Protein AF-A0A660VGI3-F1 (afdb_monomer_lite)

Foldseek 3Di:
DDPPDDDPDPPDPDPDPPPPPPVVVVVVVVVCVVCVVVVVVVVVVVVVVLVVLDPPCLPVLLVVLVVCVVVLVLVVSLVSLLSNCSNPVPPPSSVVSNVVSCVSVVNDDDDPDPPPPPPPDDPDDDDDDDDDPLVPPPPPLNVLLVVLVVCVVVVVLVVSLVSLVVLLVCLVVDPDPCSVVSNVVSVVSNVVSVVVVVVPPD

Secondary structure (DSSP, 8-state):
-------TT--PPPPP-----HHHHHHHHHHHHHHHHHHHHHHHHHHHHHHHH--TTHHHHHHHHHHHHHTT-HHHHHHHHHHHHHH-TT-HHHHHHHHHHHHHHT-------------S-S---------S-GGG---TTHHHHHHHHHHHHTT-HHHHHHHHHHHHHHHHH---TTHHHHHHHHHHHHHHHHHHHHHT--

Radius of gyration: 30.33 Å; chains: 1; bounding box: 66×58×77 Å

Sequence (202 aa):
MVAEKSVPGHRLPPPKEKSSSPILSKYLKKVRESHKGTVGSFEALLSRIEGVRGVRNRETLLRRAEEAMKAKRYADAVGIYLKLLRANPWDKDALKGYQKACRLSRHRLVMPTPKIKPSRTAHSKMARPRTSAQERATSALQPLYEQAEQAYKSGNFKKAELLYMQLLSEAVGSTDPKSSIYYRLAKERIKELSQKAKEKQP

pLDDT: mean 75.12, std 16.68, range [37.22, 93.25]

Structure (mmCIF, N/CA/C/O backbone):
data_AF-A0A660VGI3-F1
#
_entry.id   AF-A0A660VGI3-F1
#
loop_
_atom_site.group_PDB
_atom_site.id
_atom_site.type_symbol
_atom_site.label_atom_id
_atom_site.label_alt_id
_atom_site.label_comp_id
_atom_site.label_asym_id
_atom_site.label_entity_id
_atom_site.label_seq_id
_atom_site.pdbx_PDB_ins_code
_atom_site.Cartn_x
_atom_site.Cartn_y
_atom_site.Cartn_z
_atom_site.occupancy
_atom_site.B_iso_or_equiv
_atom_site.auth_seq_id
_atom_site.auth_comp_id
_atom_site.auth_asym_id
_atom_site.auth_atom_id
_atom_site.pdbx_PDB_model_num
ATOM 1 N N . MET A 1 1 ? 36.359 -4.911 8.227 1.00 44.91 1 MET A N 1
ATOM 2 C CA . MET A 1 1 ? 35.763 -6.243 8.456 1.00 44.91 1 MET A CA 1
ATOM 3 C C . MET A 1 1 ? 35.724 -6.468 9.953 1.00 44.91 1 MET A C 1
ATOM 5 O O . MET A 1 1 ? 36.766 -6.719 10.536 1.00 44.91 1 MET A O 1
ATOM 9 N N . VAL A 1 2 ? 34.566 -6.277 10.583 1.00 37.22 2 VAL A N 1
ATOM 10 C CA . VAL A 1 2 ? 34.394 -6.555 12.013 1.00 37.22 2 VAL A CA 1
ATOM 11 C C . VAL A 1 2 ? 33.482 -7.765 12.098 1.00 37.22 2 VAL A C 1
ATOM 13 O O . VAL A 1 2 ? 32.288 -7.676 11.834 1.00 37.22 2 VAL A O 1
ATOM 16 N N . ALA A 1 3 ? 34.099 -8.917 12.344 1.00 46.62 3 ALA A N 1
ATOM 17 C CA . ALA A 1 3 ? 33.399 -10.144 12.660 1.00 46.62 3 ALA A CA 1
ATOM 18 C C . ALA A 1 3 ? 32.849 -10.002 14.081 1.00 46.62 3 ALA A C 1
ATOM 20 O O . ALA A 1 3 ? 33.610 -10.026 15.052 1.00 46.62 3 ALA A O 1
ATOM 21 N N . GLU A 1 4 ? 31.537 -9.816 14.199 1.00 48.56 4 GLU A N 1
ATOM 22 C CA . GLU A 1 4 ? 30.853 -9.926 15.481 1.00 48.56 4 GLU A CA 1
ATOM 23 C C . GLU A 1 4 ? 30.943 -11.380 15.947 1.00 48.56 4 GLU A C 1
ATOM 25 O O . GLU A 1 4 ? 30.288 -12.292 15.439 1.00 48.56 4 GLU A O 1
ATOM 30 N N . LYS A 1 5 ? 31.848 -11.590 16.902 1.00 48.66 5 LYS A N 1
ATOM 31 C CA . LYS A 1 5 ? 32.014 -12.825 17.655 1.00 48.66 5 LYS A CA 1
ATOM 32 C C . LYS A 1 5 ? 30.711 -13.080 18.416 1.00 48.66 5 LYS A C 1
ATOM 34 O O . LYS A 1 5 ? 30.401 -12.375 19.371 1.00 48.66 5 LYS A O 1
ATOM 39 N N . SER A 1 6 ? 29.941 -14.073 17.970 1.00 49.59 6 SER A N 1
ATOM 40 C CA . SER A 1 6 ? 28.770 -14.571 18.698 1.00 49.59 6 SER A CA 1
ATOM 41 C C . SER A 1 6 ? 29.189 -15.050 20.086 1.00 49.59 6 SER A C 1
ATOM 43 O O . SER A 1 6 ? 30.015 -15.952 20.209 1.00 49.59 6 SER A O 1
ATOM 45 N N . VAL A 1 7 ? 28.595 -14.447 21.116 1.00 53.84 7 VAL A N 1
ATOM 46 C CA . VAL A 1 7 ? 28.720 -14.863 22.515 1.00 53.84 7 VAL A CA 1
ATOM 47 C C . VAL A 1 7 ? 28.123 -16.273 22.662 1.00 53.84 7 VAL A C 1
ATOM 49 O O . VAL A 1 7 ? 26.928 -16.456 22.395 1.00 53.84 7 VAL A O 1
ATOM 52 N N . PRO A 1 8 ? 28.915 -17.290 23.049 1.00 53.84 8 PRO A N 1
ATOM 53 C CA . PRO A 1 8 ? 28.424 -18.650 23.237 1.00 53.84 8 PRO A CA 1
ATOM 54 C C . PRO A 1 8 ? 27.600 -18.715 24.528 1.00 53.84 8 PRO A C 1
ATOM 56 O O . PRO A 1 8 ? 28.151 -18.568 25.613 1.00 53.84 8 PRO A O 1
ATOM 59 N N . GLY A 1 9 ? 26.283 -18.918 24.429 1.00 56.66 9 GLY A N 1
ATOM 60 C CA . GLY A 1 9 ? 25.469 -19.232 25.614 1.00 56.66 9 GLY A CA 1
ATOM 61 C C . GLY A 1 9 ? 23.999 -18.811 25.602 1.00 56.66 9 GLY A C 1
ATOM 62 O O . GLY A 1 9 ? 23.252 -19.260 26.465 1.00 56.66 9 GLY A O 1
ATOM 63 N N . HIS A 1 10 ? 23.539 -17.991 24.649 1.00 56.28 10 HIS A N 1
ATOM 64 C CA . HIS A 1 10 ? 22.157 -17.464 24.673 1.00 56.28 10 HIS A CA 1
ATOM 65 C C . HIS A 1 10 ? 21.307 -17.739 23.426 1.00 56.28 10 HIS A C 1
ATOM 67 O O . HIS A 1 10 ? 20.206 -17.204 23.296 1.00 56.28 10 HIS A O 1
ATOM 73 N N . ARG A 1 11 ? 21.733 -18.637 22.529 1.00 58.78 11 ARG A N 1
ATOM 74 C CA . ARG A 1 11 ? 20.790 -19.218 21.564 1.00 58.78 11 ARG A CA 1
ATOM 75 C C . ARG A 1 11 ? 19.982 -20.300 22.269 1.00 58.78 11 ARG A C 1
ATOM 77 O O . ARG A 1 11 ? 20.446 -21.428 22.405 1.00 58.78 11 ARG A O 1
ATOM 84 N N . LEU A 1 12 ? 18.768 -19.944 22.693 1.00 63.59 12 LEU A N 1
ATOM 85 C CA . LEU A 1 12 ? 17.721 -20.931 22.942 1.00 63.59 12 LEU A CA 1
ATOM 86 C C . LEU A 1 12 ? 17.687 -21.882 21.732 1.00 63.59 12 LEU A C 1
ATOM 88 O O . LEU A 1 12 ? 17.671 -21.392 20.595 1.00 63.59 12 LEU A O 1
ATOM 92 N N . PRO A 1 13 ? 17.724 -23.212 21.934 1.00 64.06 13 PRO A N 1
ATOM 93 C CA . PRO A 1 13 ? 17.538 -24.133 20.826 1.00 64.06 13 PRO A CA 1
ATOM 94 C C . PRO A 1 13 ? 16.200 -23.795 20.155 1.00 64.06 13 PRO A C 1
ATOM 96 O O . PRO A 1 13 ? 15.244 -23.457 20.865 1.00 64.06 13 PRO A O 1
ATOM 99 N N . PRO A 1 14 ? 16.116 -23.841 18.812 1.00 63.41 14 PRO A N 1
ATOM 100 C CA . PRO A 1 14 ? 14.848 -23.622 18.135 1.00 63.41 14 PRO A CA 1
ATOM 101 C C . PRO A 1 14 ? 13.808 -24.550 18.775 1.00 63.41 14 PRO A C 1
ATOM 103 O O . PRO A 1 14 ? 14.138 -25.711 19.055 1.00 63.41 14 PRO A O 1
ATOM 106 N N . PRO A 1 15 ? 12.595 -24.054 19.082 1.00 58.22 15 PRO A N 1
ATOM 107 C CA . PRO A 1 15 ? 11.567 -24.886 19.681 1.00 58.22 15 PRO A CA 1
ATOM 108 C C . PRO A 1 15 ? 11.414 -26.115 18.792 1.00 58.22 15 PRO A C 1
ATOM 110 O O . PRO A 1 15 ? 11.133 -25.970 17.603 1.00 58.22 15 PRO A O 1
ATOM 113 N N . LYS A 1 16 ? 11.678 -27.305 19.354 1.00 56.69 16 LYS A N 1
ATOM 114 C CA . LYS A 1 16 ? 11.526 -28.574 18.638 1.00 56.69 16 LYS A CA 1
ATOM 115 C C . LYS A 1 16 ? 10.157 -28.531 17.979 1.00 56.69 16 LYS A C 1
ATOM 117 O O . LYS A 1 16 ? 9.160 -28.359 18.685 1.00 56.69 16 LYS A O 1
ATOM 122 N N . GLU A 1 17 ? 10.139 -28.593 16.650 1.00 57.38 17 GLU A N 1
ATOM 123 C CA . GLU A 1 17 ? 8.912 -28.593 15.870 1.00 57.38 17 GLU A CA 1
ATOM 124 C C . GLU A 1 17 ? 8.014 -29.666 16.470 1.00 57.38 17 GLU A C 1
ATOM 126 O O . GLU A 1 17 ? 8.319 -30.858 16.416 1.00 57.38 17 GLU A O 1
ATOM 131 N N . LYS A 1 18 ? 6.948 -29.235 17.149 1.00 59.69 18 LYS A N 1
ATOM 132 C CA . LYS A 1 18 ? 5.919 -30.149 17.622 1.00 59.69 18 LYS A CA 1
ATOM 133 C C . LYS A 1 18 ? 5.373 -30.761 16.346 1.00 59.69 18 LYS A C 1
ATOM 135 O O . LYS A 1 18 ? 4.708 -30.056 15.586 1.00 59.69 18 LYS A O 1
ATOM 140 N N . SER A 1 19 ? 5.746 -32.011 16.076 1.00 56.59 19 SER A N 1
ATOM 141 C CA . SER A 1 19 ? 5.298 -32.762 14.913 1.00 56.59 19 SER A CA 1
ATOM 142 C C . SER A 1 19 ? 3.794 -32.568 14.826 1.00 56.59 19 SER A C 1
ATOM 144 O O . SER A 1 19 ? 3.064 -32.902 15.763 1.00 56.59 19 SER A O 1
ATOM 146 N N . SER A 1 20 ? 3.352 -31.870 13.771 1.00 60.69 20 SER A N 1
ATOM 147 C 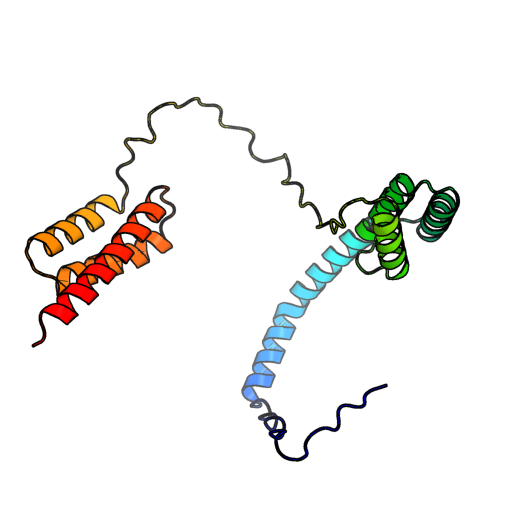CA . SER A 1 20 ? 1.960 -31.442 13.667 1.00 60.69 20 SER A CA 1
ATOM 148 C C . SER A 1 20 ? 1.102 -32.676 13.881 1.00 60.69 20 SER A C 1
ATOM 150 O O . SER A 1 20 ? 1.347 -33.690 13.216 1.00 60.69 20 SER A O 1
ATOM 152 N N . SER A 1 21 ? 0.156 -32.617 14.819 1.00 74.62 21 SER A N 1
ATOM 153 C CA . SER A 1 21 ? -0.676 -33.774 15.121 1.00 74.62 21 SER A CA 1
ATOM 154 C C . SER A 1 21 ? -1.228 -34.342 13.804 1.00 74.62 21 SER A C 1
ATOM 156 O O . SER A 1 21 ? -1.643 -33.574 12.928 1.00 74.62 21 SER A O 1
ATOM 158 N N . PRO A 1 22 ? -1.206 -35.670 13.606 1.00 82.31 22 PRO A N 1
ATOM 159 C CA . PRO A 1 22 ? -1.566 -36.287 12.325 1.00 82.31 22 PRO A CA 1
ATOM 160 C C . PRO A 1 22 ? -2.998 -35.943 11.881 1.00 82.31 22 PRO A C 1
ATOM 162 O O . PRO A 1 22 ? -3.343 -36.040 10.706 1.00 82.31 22 PRO A O 1
ATOM 165 N N . ILE A 1 23 ? -3.834 -35.507 12.823 1.00 84.19 23 ILE A N 1
ATOM 166 C CA . ILE A 1 23 ? -5.181 -34.988 12.591 1.00 84.19 23 ILE A CA 1
ATOM 167 C C . ILE A 1 23 ? -5.133 -33.583 11.968 1.00 84.19 23 ILE A C 1
ATOM 169 O O . ILE A 1 23 ? -5.810 -33.332 10.971 1.00 84.19 23 ILE A O 1
ATOM 173 N N . LEU A 1 24 ? -4.303 -32.679 12.502 1.00 82.00 24 LEU A N 1
ATOM 174 C CA . LEU A 1 24 ? -4.138 -31.321 11.979 1.00 82.00 24 LEU A CA 1
ATOM 175 C C . LEU A 1 24 ? -3.534 -31.334 10.571 1.00 82.00 24 LEU A C 1
ATOM 177 O O . LEU A 1 24 ? -3.993 -30.594 9.704 1.00 82.00 24 LEU A O 1
ATOM 181 N N . SER A 1 25 ? -2.554 -32.203 10.306 1.00 83.44 25 SER A N 1
ATOM 182 C CA . SER A 1 25 ? -1.958 -32.321 8.969 1.00 83.44 25 SER A CA 1
ATOM 183 C C . SER A 1 25 ? -2.965 -32.824 7.930 1.00 83.44 25 SER A C 1
ATOM 185 O O . SER A 1 25 ? -3.055 -32.253 6.841 1.00 83.44 25 SER A O 1
ATOM 187 N N . LYS A 1 26 ? -3.784 -33.829 8.277 1.00 89.31 26 LYS A N 1
ATOM 188 C CA . LYS A 1 26 ? -4.892 -34.303 7.431 1.00 89.31 26 LYS A CA 1
ATOM 189 C C . LYS A 1 26 ? -5.913 -33.197 7.162 1.00 89.31 26 LYS A C 1
ATOM 191 O O . LYS A 1 26 ? -6.321 -33.019 6.016 1.00 89.31 26 LYS A O 1
ATOM 196 N N . TYR A 1 27 ? -6.287 -32.427 8.185 1.00 89.25 27 TYR A N 1
ATOM 197 C CA . TYR A 1 27 ? -7.212 -31.302 8.041 1.00 89.25 27 TYR A CA 1
ATOM 198 C C . TYR A 1 27 ? -6.656 -30.213 7.112 1.00 89.25 27 TYR A C 1
ATOM 200 O O . TYR A 1 27 ? -7.312 -29.832 6.145 1.00 89.25 27 TYR A O 1
ATOM 208 N N . LEU A 1 28 ? -5.417 -29.765 7.337 1.00 88.81 28 LEU A N 1
ATOM 209 C CA . LEU A 1 28 ? -4.769 -28.748 6.504 1.00 88.81 28 LEU A CA 1
ATOM 210 C C . LEU A 1 28 ? -4.607 -29.205 5.049 1.00 88.81 28 LEU A C 1
ATOM 212 O O . LEU A 1 28 ? -4.767 -28.396 4.134 1.00 88.81 28 LEU A O 1
ATOM 216 N N . LYS A 1 29 ? -4.334 -30.496 4.817 1.00 89.75 29 LYS A N 1
ATOM 217 C CA . LYS A 1 29 ? -4.256 -31.068 3.467 1.00 89.75 29 LYS A CA 1
ATOM 218 C C . LYS A 1 29 ? -5.615 -31.024 2.762 1.00 89.75 29 LYS A C 1
ATOM 220 O O . LYS A 1 29 ? -5.682 -30.537 1.637 1.00 89.75 29 LYS A O 1
ATOM 225 N N . LYS A 1 30 ? -6.694 -31.401 3.461 1.00 91.25 30 LYS A N 1
ATOM 226 C CA . LYS A 1 30 ? -8.073 -31.334 2.948 1.00 91.25 30 LYS A CA 1
ATOM 227 C C . LYS A 1 30 ? -8.498 -29.901 2.608 1.00 91.25 30 LYS A C 1
ATOM 229 O O . LYS A 1 30 ? -9.099 -29.669 1.563 1.00 91.25 30 LYS A O 1
ATOM 234 N N . VAL A 1 31 ? -8.151 -28.929 3.456 1.00 86.88 31 VAL A N 1
ATOM 235 C CA . VAL A 1 31 ? -8.409 -27.501 3.192 1.00 86.88 31 VAL A CA 1
ATOM 236 C C . VAL A 1 31 ? -7.626 -27.023 1.966 1.00 86.88 31 VAL A C 1
ATOM 238 O O . VAL A 1 31 ? -8.189 -26.365 1.093 1.00 86.88 31 VAL A O 1
ATOM 241 N N . ARG A 1 32 ? -6.344 -27.396 1.854 1.00 86.00 32 ARG A N 1
ATOM 242 C CA . ARG A 1 32 ? -5.501 -27.034 0.707 1.00 86.00 32 ARG A CA 1
ATOM 243 C C . ARG A 1 32 ? -6.020 -27.633 -0.602 1.00 86.00 32 ARG A C 1
ATOM 245 O O . ARG A 1 32 ? -5.995 -26.947 -1.615 1.00 86.00 32 ARG A O 1
ATOM 252 N N . GLU A 1 33 ? -6.504 -28.873 -0.587 1.00 88.50 33 GLU A N 1
ATOM 253 C CA . GLU A 1 33 ? -7.126 -29.526 -1.749 1.00 88.50 33 GLU A CA 1
ATOM 254 C C . GLU A 1 33 ? -8.443 -28.863 -2.149 1.00 88.50 33 GLU A C 1
ATOM 256 O O . GLU A 1 33 ? -8.616 -28.544 -3.323 1.00 88.50 33 GLU A O 1
ATOM 261 N N . SER A 1 34 ? -9.314 -28.568 -1.179 1.00 87.19 34 SER A N 1
ATOM 262 C CA . SER A 1 34 ? -10.562 -27.831 -1.416 1.00 87.19 34 SER A CA 1
ATOM 263 C C . SER A 1 34 ? -10.300 -26.473 -2.081 1.00 87.19 34 SER A C 1
ATOM 265 O O . SER A 1 34 ? -10.973 -26.086 -3.033 1.00 87.19 34 SER A O 1
ATOM 267 N N . HIS A 1 35 ? -9.256 -25.765 -1.640 1.00 85.62 35 HIS A N 1
ATOM 268 C CA . HIS A 1 35 ? -8.942 -24.424 -2.132 1.00 85.62 35 HIS A CA 1
ATOM 269 C C . HIS A 1 35 ? -7.991 -24.427 -3.341 1.00 85.62 35 HIS A C 1
ATOM 271 O O . HIS A 1 35 ? -7.700 -23.361 -3.884 1.00 85.62 35 HIS A O 1
ATOM 277 N N . LYS A 1 36 ? -7.511 -25.591 -3.801 1.00 88.50 36 LYS A N 1
ATOM 278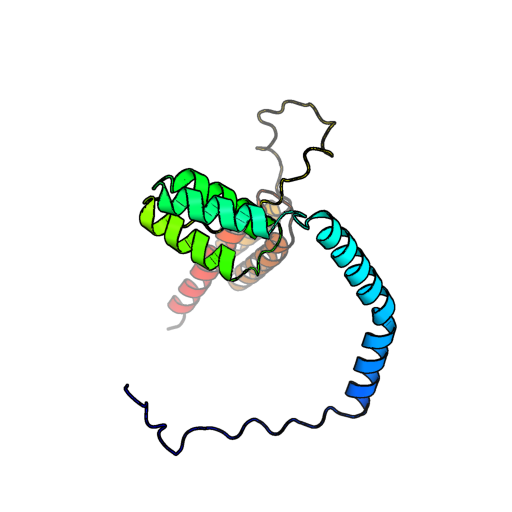 C CA . LYS A 1 36 ? -6.517 -25.698 -4.883 1.00 88.50 36 LYS A CA 1
ATOM 279 C C . LYS A 1 36 ? -7.028 -25.105 -6.197 1.00 88.50 36 LYS A C 1
ATOM 281 O O . LYS A 1 36 ? -6.284 -24.405 -6.879 1.00 88.50 36 LYS A O 1
ATOM 286 N N . GLY A 1 37 ? -8.298 -25.348 -6.528 1.00 84.12 37 GLY A N 1
ATOM 287 C CA . GLY A 1 37 ? -8.939 -24.782 -7.720 1.00 84.12 37 GLY A CA 1
ATOM 288 C C . GLY A 1 37 ? -9.061 -23.259 -7.644 1.00 84.12 37 GLY A C 1
ATOM 289 O O . GLY A 1 37 ? -8.725 -22.560 -8.597 1.00 84.12 37 GLY A O 1
ATOM 290 N N . THR A 1 38 ? -9.451 -22.737 -6.478 1.00 83.75 38 THR A N 1
ATOM 291 C CA . THR A 1 38 ? -9.534 -21.295 -6.219 1.00 83.75 38 THR A CA 1
ATOM 292 C C . THR A 1 38 ? -8.165 -20.637 -6.358 1.00 83.75 38 THR A C 1
ATOM 294 O O . THR A 1 38 ? -8.035 -19.660 -7.091 1.00 83.75 38 THR A O 1
ATOM 297 N N . VAL A 1 39 ? -7.125 -21.205 -5.738 1.00 85.62 39 VAL A N 1
ATOM 298 C CA . VAL A 1 39 ? -5.744 -20.711 -5.859 1.00 85.62 39 VAL A CA 1
ATOM 299 C C . VAL A 1 39 ? -5.283 -20.729 -7.318 1.00 85.62 39 VAL A C 1
ATOM 301 O O . VAL A 1 39 ? -4.819 -19.704 -7.803 1.00 85.62 39 VAL A O 1
ATOM 304 N N . GLY A 1 40 ? -5.506 -21.824 -8.050 1.00 86.06 40 GLY A N 1
ATOM 305 C CA . GLY A 1 40 ? -5.145 -21.913 -9.469 1.00 86.06 40 GLY A CA 1
ATOM 306 C C . GLY A 1 40 ? -5.877 -20.894 -10.351 1.00 86.06 40 GLY A C 1
ATOM 307 O O . GLY A 1 40 ? -5.283 -20.318 -11.258 1.00 86.06 40 GLY A O 1
ATOM 308 N N . SER A 1 41 ? -7.150 -20.606 -10.061 1.00 83.88 41 SER A N 1
ATOM 309 C CA . SER A 1 41 ? -7.913 -19.571 -10.773 1.00 83.88 41 SER A CA 1
ATOM 310 C C . SER A 1 41 ? -7.372 -18.160 -10.511 1.00 83.88 41 SER A C 1
ATOM 312 O O . SER A 1 41 ? -7.291 -17.349 -11.435 1.00 83.88 41 SER A O 1
ATOM 314 N N . PHE A 1 42 ? -6.930 -17.881 -9.279 1.00 81.44 42 PHE A N 1
ATOM 315 C CA . PHE A 1 42 ? -6.275 -16.623 -8.928 1.00 81.44 42 PHE A CA 1
ATOM 316 C C . PHE A 1 42 ? -4.894 -16.508 -9.569 1.00 81.44 42 PHE A C 1
ATOM 318 O O . PHE A 1 42 ? -4.577 -15.455 -10.114 1.00 81.44 42 PHE A O 1
ATOM 325 N N . GLU A 1 43 ? -4.099 -17.577 -9.561 1.00 84.50 43 GLU A N 1
ATOM 326 C CA . GLU A 1 43 ? -2.801 -17.614 -10.238 1.00 84.50 43 GLU A CA 1
ATOM 327 C C . GLU A 1 43 ? -2.960 -17.370 -11.742 1.00 84.50 43 GLU A C 1
ATOM 329 O O . GLU A 1 43 ? -2.292 -16.496 -12.286 1.00 84.50 43 GLU A O 1
ATOM 334 N N . ALA A 1 44 ? -3.917 -18.028 -12.403 1.00 85.75 44 ALA A N 1
ATOM 335 C CA . ALA A 1 44 ? -4.207 -17.804 -13.819 1.00 85.75 44 A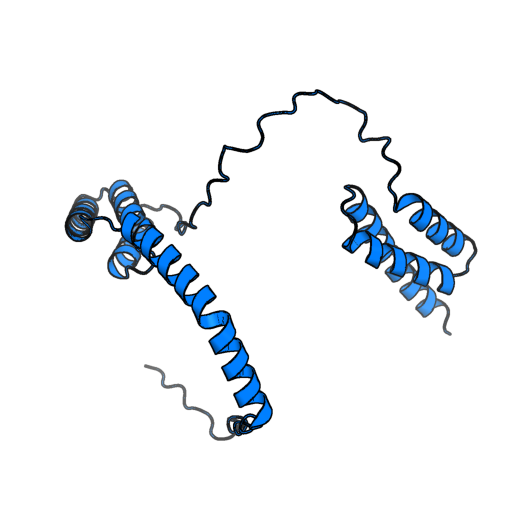LA A CA 1
ATOM 336 C C . ALA A 1 44 ? -4.650 -16.357 -14.110 1.00 85.75 44 ALA A C 1
ATOM 338 O O . ALA A 1 44 ? -4.249 -15.766 -15.119 1.00 85.75 44 ALA A O 1
ATOM 339 N N . LEU A 1 45 ? -5.454 -15.761 -13.223 1.00 81.44 45 LEU A N 1
ATOM 340 C CA . LEU A 1 45 ? -5.870 -14.364 -13.333 1.00 81.44 45 LEU A CA 1
ATOM 341 C C . LEU A 1 45 ? -4.674 -13.412 -13.186 1.00 81.44 45 LEU A C 1
ATOM 343 O O . LEU A 1 45 ? -4.533 -12.478 -13.977 1.00 81.44 45 LEU A O 1
ATOM 347 N N . LEU A 1 46 ? -3.796 -13.665 -12.213 1.00 79.88 46 LEU A N 1
ATOM 348 C CA . LEU A 1 46 ? -2.573 -12.893 -12.000 1.00 79.88 46 LEU A CA 1
ATOM 349 C C . LEU A 1 46 ? -1.624 -13.022 -13.195 1.00 79.88 46 LEU A C 1
ATOM 351 O O . LEU A 1 46 ? -1.214 -11.996 -13.733 1.00 79.88 46 LEU A O 1
ATOM 355 N N . SER A 1 47 ? -1.376 -14.233 -13.702 1.00 74.25 47 SER A N 1
ATOM 356 C CA . SER A 1 47 ? -0.547 -14.455 -14.894 1.00 74.25 47 SER A CA 1
ATOM 357 C C . SER A 1 47 ? -1.110 -13.757 -16.135 1.00 74.25 47 SER A C 1
ATOM 359 O O . SER A 1 47 ? -0.355 -13.184 -16.921 1.00 74.25 47 SER A O 1
ATOM 361 N N . ARG A 1 48 ? -2.439 -13.723 -16.306 1.00 72.06 48 ARG A N 1
ATOM 362 C CA . ARG A 1 48 ? -3.088 -12.975 -17.395 1.00 72.06 48 ARG A CA 1
ATOM 363 C C . ARG A 1 48 ? -2.865 -11.465 -17.266 1.00 72.06 48 ARG A C 1
ATOM 365 O O . ARG A 1 48 ? -2.659 -10.791 -18.271 1.00 72.06 48 ARG A O 1
ATOM 372 N N . ILE A 1 49 ? -2.900 -10.925 -16.048 1.00 63.75 49 ILE A N 1
ATOM 373 C CA . ILE A 1 49 ? -2.668 -9.496 -15.778 1.00 63.75 49 ILE A CA 1
ATOM 374 C C . ILE A 1 49 ? -1.182 -9.132 -15.928 1.00 63.75 49 ILE A C 1
ATOM 376 O O . ILE A 1 49 ? -0.862 -8.046 -16.422 1.00 63.75 49 ILE A O 1
ATOM 380 N N . GLU A 1 50 ? -0.278 -10.019 -15.518 1.00 61.75 50 GLU A N 1
ATOM 381 C CA . GLU A 1 50 ? 1.173 -9.855 -15.649 1.00 61.75 50 GLU A CA 1
ATOM 382 C C . GLU A 1 50 ? 1.621 -9.940 -17.114 1.00 61.75 50 GLU A C 1
ATOM 384 O O . GLU A 1 50 ? 2.374 -9.079 -17.572 1.00 61.75 50 GLU A O 1
ATOM 389 N N . GLY A 1 51 ? 1.073 -10.879 -17.894 1.00 54.53 51 GLY A N 1
ATOM 390 C CA . GLY A 1 51 ? 1.364 -11.025 -19.326 1.00 54.53 51 GLY A CA 1
ATOM 391 C C . GLY A 1 51 ? 0.998 -9.797 -20.172 1.00 54.53 51 GLY A C 1
ATOM 392 O O . GLY A 1 51 ? 1.636 -9.533 -21.189 1.00 54.53 51 GLY A O 1
ATOM 393 N N . VAL A 1 52 ? 0.027 -8.989 -19.730 1.00 53.59 52 VAL A N 1
ATOM 394 C CA . VAL A 1 52 ? -0.362 -7.727 -20.394 1.00 53.59 52 VAL A CA 1
ATOM 395 C C . VAL A 1 52 ? 0.574 -6.561 -20.027 1.00 53.59 52 VAL A C 1
ATOM 397 O O . VAL A 1 52 ? 0.659 -5.583 -20.768 1.00 53.59 52 VAL A O 1
ATOM 400 N N . ARG A 1 53 ? 1.313 -6.647 -18.911 1.00 54.31 53 ARG A N 1
ATOM 401 C CA . ARG A 1 53 ? 2.240 -5.593 -18.444 1.00 54.31 53 ARG A CA 1
ATOM 402 C C . ARG A 1 53 ? 3.677 -5.746 -18.926 1.00 54.31 53 ARG A C 1
ATOM 404 O O . ARG A 1 53 ? 4.478 -4.843 -18.681 1.00 54.31 53 ARG A O 1
ATOM 411 N N . GLY A 1 54 ? 4.007 -6.833 -19.618 1.00 56.47 54 GLY A N 1
ATOM 412 C CA . GLY A 1 54 ? 5.337 -7.045 -20.175 1.00 56.47 54 GLY A CA 1
ATOM 413 C C . GLY A 1 54 ? 5.696 -5.955 -21.184 1.00 56.47 54 GLY A C 1
ATOM 414 O O . GLY A 1 54 ? 5.157 -5.898 -22.289 1.00 56.47 54 GLY A O 1
ATOM 415 N N . VAL A 1 55 ? 6.642 -5.086 -20.831 1.00 60.56 55 VAL A N 1
ATOM 416 C CA . VAL A 1 55 ? 7.259 -4.194 -21.811 1.00 60.56 55 VAL A CA 1
ATOM 417 C C . VAL A 1 55 ? 8.078 -5.077 -22.745 1.00 60.56 55 VAL A C 1
ATOM 419 O O . VAL A 1 55 ? 9.170 -5.504 -22.381 1.00 60.56 55 VAL A O 1
ATOM 422 N N . ARG A 1 56 ? 7.568 -5.323 -23.961 1.00 65.56 56 ARG A N 1
ATOM 423 C CA . ARG A 1 56 ? 8.238 -6.103 -25.029 1.00 65.56 56 ARG A CA 1
ATOM 424 C C . ARG A 1 56 ? 9.655 -5.606 -25.377 1.00 65.56 56 ARG A C 1
ATOM 426 O O . ARG A 1 56 ? 10.393 -6.282 -26.071 1.00 65.56 56 ARG A O 1
ATOM 433 N N . ASN A 1 57 ? 10.034 -4.445 -24.845 1.00 75.75 57 ASN A N 1
ATOM 434 C CA . ASN A 1 57 ? 11.216 -3.660 -25.165 1.00 75.75 57 ASN A CA 1
ATOM 435 C C . ASN A 1 57 ? 12.047 -3.335 -23.903 1.00 75.75 57 ASN A C 1
ATOM 437 O O . ASN A 1 57 ? 12.515 -2.209 -23.739 1.00 75.75 57 ASN A O 1
ATOM 441 N N . ARG A 1 58 ? 12.187 -4.279 -22.956 1.00 83.06 58 ARG A N 1
ATOM 442 C CA . ARG A 1 58 ? 12.940 -4.056 -21.700 1.00 83.06 58 ARG A CA 1
ATOM 443 C C . ARG A 1 58 ? 14.370 -3.582 -21.970 1.00 83.06 58 ARG A C 1
ATOM 445 O O . ARG A 1 58 ? 14.798 -2.565 -21.434 1.00 83.06 58 ARG A O 1
ATOM 452 N N . GLU A 1 59 ? 15.092 -4.314 -22.810 1.00 85.69 59 GLU A N 1
ATOM 453 C CA . GLU A 1 59 ? 16.516 -4.080 -23.079 1.00 85.69 59 GLU A CA 1
ATOM 454 C C . GLU A 1 59 ? 16.763 -2.752 -23.795 1.00 85.69 59 GLU A C 1
ATOM 456 O O . GLU A 1 59 ? 17.680 -2.009 -23.446 1.00 85.69 59 GLU A O 1
ATOM 461 N N . THR A 1 60 ? 15.907 -2.404 -24.756 1.00 87.50 60 THR A N 1
ATOM 462 C CA . THR A 1 60 ? 16.017 -1.136 -25.485 1.00 87.50 60 THR A CA 1
ATOM 463 C C . THR A 1 60 ? 15.694 0.057 -24.587 1.00 87.50 60 THR A C 1
ATOM 465 O O . THR A 1 60 ? 16.348 1.095 -24.687 1.00 87.50 60 THR A O 1
ATOM 468 N N . LEU A 1 61 ? 14.750 -0.088 -23.648 1.00 88.00 61 LEU A N 1
ATOM 469 C CA . LEU A 1 61 ? 14.500 0.925 -22.623 1.00 88.00 61 LEU A CA 1
ATOM 470 C C . LEU A 1 61 ? 15.669 1.066 -21.644 1.00 88.00 61 LEU A C 1
ATOM 472 O O . LEU A 1 61 ? 15.998 2.195 -21.287 1.00 88.00 61 LEU A O 1
ATOM 476 N N . LEU A 1 62 ? 16.313 -0.031 -21.234 1.00 89.94 62 LEU A N 1
ATOM 477 C CA . LEU A 1 62 ? 17.505 0.034 -20.382 1.00 89.94 62 LEU A CA 1
ATOM 478 C C . LEU A 1 62 ? 18.649 0.780 -21.079 1.00 89.94 62 LEU A C 1
ATOM 480 O O . LEU A 1 62 ? 19.167 1.740 -20.513 1.00 89.94 62 LEU A O 1
ATOM 484 N N . ARG A 1 63 ? 18.965 0.435 -22.335 1.00 91.44 63 ARG A N 1
ATOM 485 C CA . ARG A 1 63 ? 19.989 1.152 -23.120 1.00 91.44 63 ARG A CA 1
ATOM 486 C C . ARG A 1 63 ? 19.679 2.642 -23.246 1.00 91.44 63 ARG A C 1
ATOM 488 O O . ARG A 1 63 ? 20.531 3.478 -22.959 1.00 91.44 63 ARG A O 1
ATOM 495 N N . ARG A 1 64 ? 18.433 2.992 -23.574 1.00 90.94 64 ARG A N 1
ATOM 496 C CA . ARG A 1 64 ? 18.001 4.394 -23.672 1.00 90.94 64 ARG A CA 1
ATOM 497 C C . ARG A 1 64 ? 18.102 5.136 -22.333 1.00 90.94 64 ARG A C 1
ATOM 499 O O . ARG A 1 64 ? 18.417 6.325 -22.308 1.00 90.94 64 ARG A O 1
ATOM 506 N N . ALA A 1 65 ? 17.831 4.462 -21.215 1.00 89.94 65 ALA A N 1
ATOM 507 C CA . ALA A 1 65 ? 17.988 5.044 -19.883 1.00 89.94 65 ALA A CA 1
ATOM 508 C C . ALA A 1 65 ? 19.465 5.298 -19.544 1.00 89.94 65 ALA A C 1
ATOM 510 O O . ALA A 1 65 ? 19.793 6.329 -18.957 1.00 89.94 65 ALA A O 1
ATOM 511 N N . GLU A 1 66 ? 20.362 4.394 -19.934 1.00 91.19 66 GLU A N 1
ATOM 512 C CA . GLU A 1 66 ? 21.809 4.562 -19.774 1.00 91.19 66 GLU A CA 1
ATOM 513 C C . GLU A 1 66 ? 22.362 5.692 -20.646 1.00 91.19 66 GLU A C 1
ATOM 515 O O . GLU A 1 66 ? 23.163 6.498 -20.172 1.00 91.19 66 GLU A O 1
ATOM 520 N N . GLU A 1 67 ? 21.901 5.811 -21.890 1.00 93.25 67 GLU A N 1
ATOM 521 C CA . GLU A 1 67 ? 22.219 6.938 -22.773 1.00 93.25 67 GLU A CA 1
ATOM 522 C C . GLU A 1 67 ? 21.760 8.269 -22.170 1.00 93.25 67 GLU A C 1
ATOM 524 O O . GLU A 1 67 ? 22.533 9.227 -22.122 1.00 93.25 67 GLU A O 1
ATOM 529 N N . ALA A 1 68 ? 20.540 8.325 -21.627 1.00 90.38 68 ALA A N 1
ATOM 530 C CA . ALA A 1 68 ? 20.030 9.511 -20.942 1.00 90.38 68 ALA A CA 1
ATOM 531 C C . ALA A 1 68 ? 20.859 9.864 -19.690 1.00 90.38 68 ALA A C 1
ATOM 533 O O . ALA A 1 68 ? 21.126 11.041 -19.439 1.00 90.38 68 ALA A O 1
ATOM 534 N N . MET A 1 69 ? 21.329 8.861 -18.939 1.00 89.94 69 MET A N 1
ATOM 535 C CA . MET A 1 69 ? 22.246 9.055 -17.808 1.00 89.94 69 MET A CA 1
ATOM 536 C C . MET A 1 69 ? 23.605 9.606 -18.260 1.00 89.94 69 MET A C 1
ATOM 538 O O . MET A 1 69 ? 24.112 10.538 -17.636 1.00 89.94 69 MET A O 1
ATOM 542 N N . LYS A 1 70 ? 24.173 9.082 -19.357 1.00 90.75 70 LYS A N 1
ATOM 543 C CA . LYS A 1 70 ? 25.426 9.583 -19.955 1.00 90.75 70 LYS A CA 1
ATOM 544 C C . LYS A 1 70 ? 25.277 11.022 -20.455 1.00 90.75 70 LYS A C 1
ATOM 546 O O . LYS A 1 70 ? 26.156 11.845 -20.225 1.00 90.75 70 LYS A O 1
ATOM 551 N N . ALA A 1 71 ? 24.133 11.348 -21.053 1.00 89.06 71 ALA A N 1
ATOM 552 C CA . ALA A 1 71 ? 23.795 12.688 -21.528 1.00 89.06 71 ALA A CA 1
ATOM 553 C C . ALA A 1 71 ? 23.423 13.680 -20.402 1.00 89.06 71 ALA A C 1
ATOM 555 O O . ALA A 1 71 ? 22.999 14.796 -20.695 1.00 89.06 71 ALA A O 1
ATOM 556 N N . LYS A 1 72 ? 23.539 13.287 -19.121 1.00 87.06 72 LYS A N 1
ATOM 557 C CA . LYS A 1 72 ? 23.128 14.063 -17.931 1.00 87.06 72 LYS A CA 1
ATOM 558 C C . LYS A 1 72 ? 21.643 14.464 -17.915 1.00 87.06 72 LYS A C 1
ATOM 560 O O . LYS A 1 72 ? 21.227 15.300 -17.114 1.00 87.06 72 LYS A O 1
ATOM 565 N N . ARG A 1 73 ? 20.811 13.835 -18.750 1.00 89.25 73 ARG A N 1
ATOM 566 C CA . ARG A 1 73 ? 19.353 14.019 -18.789 1.00 89.25 73 ARG A CA 1
ATOM 567 C C . ARG A 1 73 ? 18.691 13.113 -17.759 1.00 89.25 73 ARG A C 1
ATOM 569 O O . ARG A 1 73 ? 17.992 12.151 -18.076 1.00 89.25 73 ARG A O 1
ATOM 576 N N . TYR A 1 74 ? 18.942 13.407 -16.487 1.00 88.44 74 TYR A N 1
ATOM 577 C CA . TYR A 1 74 ? 18.525 12.532 -15.394 1.00 88.44 74 TYR A CA 1
ATOM 578 C C . TYR A 1 74 ? 16.999 12.451 -15.230 1.00 88.44 74 TYR A C 1
ATOM 580 O O . TYR A 1 74 ? 16.494 11.398 -14.855 1.00 88.44 74 TYR A O 1
ATOM 588 N N . ALA A 1 75 ? 16.253 13.513 -15.556 1.00 85.19 75 ALA A N 1
ATOM 589 C CA . ALA A 1 75 ? 14.786 13.506 -15.516 1.00 85.19 75 ALA A CA 1
ATOM 590 C C . ALA A 1 75 ? 14.181 12.495 -16.512 1.00 85.19 75 ALA A C 1
ATOM 592 O O . ALA A 1 75 ? 13.292 11.716 -16.155 1.00 85.19 75 ALA A O 1
ATOM 593 N N . ASP A 1 76 ? 14.726 12.436 -17.729 1.00 87.31 76 ASP A N 1
ATOM 594 C CA . ASP A 1 76 ? 14.308 11.477 -18.755 1.00 87.31 76 ASP A CA 1
ATOM 595 C C . ASP A 1 76 ? 14.661 10.043 -18.344 1.00 87.31 76 ASP A C 1
ATOM 597 O O . ASP A 1 76 ? 13.835 9.135 -18.467 1.00 87.31 76 ASP A O 1
ATOM 601 N N . ALA A 1 77 ? 15.859 9.844 -17.781 1.00 90.69 77 ALA A N 1
ATOM 602 C CA . ALA A 1 77 ? 16.293 8.551 -17.260 1.00 90.69 77 ALA A CA 1
ATOM 603 C C . ALA A 1 77 ? 15.360 8.041 -16.148 1.00 90.69 77 ALA A C 1
ATOM 605 O O . ALA A 1 77 ? 14.924 6.890 -16.191 1.00 90.69 77 ALA A O 1
ATOM 606 N N . VAL A 1 78 ? 14.983 8.904 -15.194 1.00 89.62 78 VAL A N 1
ATOM 607 C CA . VAL A 1 78 ? 13.991 8.595 -14.148 1.00 89.62 78 VAL A CA 1
ATOM 608 C C . VAL A 1 78 ? 12.677 8.138 -14.788 1.00 89.62 78 VAL A C 1
ATOM 610 O O . VAL A 1 78 ? 12.161 7.079 -14.433 1.00 89.62 78 VAL A O 1
ATOM 613 N N . GLY A 1 79 ? 12.161 8.869 -15.780 1.00 87.44 79 GLY A N 1
ATOM 614 C CA . GLY A 1 79 ? 10.931 8.505 -16.491 1.00 87.44 79 GLY A CA 1
ATOM 615 C C . GLY A 1 79 ? 10.991 7.137 -17.183 1.00 87.44 79 GLY A C 1
ATOM 616 O O . GLY A 1 79 ? 9.996 6.405 -17.188 1.00 87.44 79 GLY A O 1
ATOM 617 N N . ILE A 1 80 ? 12.146 6.764 -17.737 1.00 89.56 80 ILE A N 1
ATOM 618 C CA . ILE A 1 80 ? 12.345 5.466 -18.395 1.00 89.56 80 ILE A CA 1
ATOM 619 C C . ILE A 1 80 ? 12.435 4.331 -17.365 1.00 89.56 80 ILE A C 1
ATOM 621 O O . ILE A 1 80 ? 11.725 3.332 -17.504 1.00 89.56 80 ILE A O 1
ATOM 625 N N . TYR A 1 81 ? 13.210 4.498 -16.289 1.00 90.00 81 TYR A N 1
ATOM 626 C CA . TYR A 1 81 ? 13.290 3.498 -15.218 1.00 90.00 81 TYR A CA 1
ATOM 627 C C . TYR A 1 81 ? 11.942 3.278 -14.518 1.00 90.00 81 TYR A C 1
ATOM 629 O O . TYR A 1 81 ? 11.601 2.151 -14.169 1.00 90.00 81 TYR A O 1
ATOM 637 N N . LEU A 1 82 ? 11.117 4.320 -14.386 1.00 88.25 82 LEU A N 1
ATOM 638 C CA . LEU A 1 82 ? 9.752 4.198 -13.868 1.00 88.25 82 LEU A CA 1
ATOM 639 C C . LEU A 1 82 ? 8.851 3.325 -14.743 1.00 88.25 82 LEU A C 1
ATOM 641 O O . LEU A 1 82 ? 8.019 2.586 -14.218 1.00 88.25 82 LEU A O 1
ATOM 645 N N . LYS A 1 83 ? 8.986 3.410 -16.071 1.00 87.25 83 LYS A N 1
ATOM 646 C CA . LYS A 1 83 ? 8.232 2.550 -16.996 1.00 87.25 83 LYS A CA 1
ATOM 647 C C . LYS A 1 83 ? 8.641 1.087 -16.829 1.00 87.25 83 LYS A C 1
ATOM 649 O O . LYS A 1 83 ? 7.764 0.229 -16.795 1.00 87.25 83 LYS A O 1
ATOM 654 N N . LEU A 1 84 ? 9.938 0.829 -16.650 1.00 87.38 84 LEU A N 1
ATOM 655 C CA . LEU A 1 84 ? 10.473 -0.506 -16.376 1.00 87.38 84 LEU A CA 1
ATOM 656 C C . LEU A 1 84 ? 9.971 -1.061 -15.036 1.00 87.38 84 LEU A C 1
ATOM 658 O O . LEU A 1 84 ? 9.444 -2.166 -15.002 1.00 87.38 84 LEU A O 1
ATOM 662 N N . LEU A 1 85 ? 10.028 -0.271 -13.961 1.00 87.25 85 LEU A N 1
ATOM 663 C CA . LEU A 1 85 ? 9.573 -0.689 -12.628 1.00 87.25 85 LEU A CA 1
ATOM 664 C C . LEU A 1 85 ? 8.051 -0.878 -12.531 1.00 87.25 85 LEU A C 1
ATOM 666 O O . LEU A 1 85 ? 7.577 -1.697 -11.751 1.00 87.25 85 LEU A O 1
ATOM 670 N N . ARG A 1 86 ? 7.256 -0.148 -13.325 1.00 83.00 86 ARG A N 1
ATOM 671 C CA . ARG A 1 86 ? 5.799 -0.372 -13.410 1.00 83.00 86 ARG A CA 1
ATOM 672 C C . ARG A 1 86 ? 5.436 -1.674 -14.116 1.00 83.00 86 ARG A C 1
ATOM 674 O O . ARG A 1 86 ? 4.374 -2.226 -13.832 1.00 83.00 86 ARG A O 1
ATOM 681 N N . ALA A 1 87 ? 6.273 -2.101 -15.055 1.00 82.56 87 ALA A N 1
ATOM 682 C CA . ALA A 1 87 ? 6.119 -3.358 -15.767 1.00 82.56 87 ALA A CA 1
ATOM 683 C C . ALA A 1 87 ? 6.597 -4.528 -14.905 1.00 82.56 87 ALA A C 1
ATOM 685 O O . ALA A 1 87 ? 5.842 -5.464 -14.679 1.00 82.56 87 ALA A O 1
ATOM 686 N N . ASN A 1 88 ? 7.808 -4.405 -14.357 1.00 81.00 88 ASN A N 1
ATOM 687 C CA . ASN A 1 88 ? 8.458 -5.392 -13.506 1.00 81.00 88 ASN A CA 1
ATOM 688 C C . ASN A 1 88 ? 8.948 -4.724 -12.210 1.00 81.00 88 ASN A C 1
ATOM 690 O O . ASN A 1 88 ? 10.055 -4.179 -12.175 1.00 81.00 88 ASN A O 1
ATOM 694 N N . PRO A 1 89 ? 8.164 -4.789 -11.119 1.00 81.00 89 PRO A N 1
ATOM 695 C CA . PRO A 1 89 ? 8.527 -4.170 -9.839 1.00 81.00 89 PRO A CA 1
ATOM 696 C C . PRO A 1 89 ? 9.808 -4.725 -9.201 1.00 81.00 89 PRO A C 1
ATOM 698 O O . PRO A 1 89 ? 10.410 -4.068 -8.356 1.00 81.00 89 PRO A O 1
ATOM 701 N N . TRP A 1 90 ? 10.230 -5.921 -9.611 1.00 81.50 90 TRP A N 1
ATOM 702 C CA . TRP A 1 90 ? 11.368 -6.655 -9.050 1.00 81.50 90 TRP A CA 1
ATOM 703 C C . TRP A 1 90 ? 12.638 -6.572 -9.910 1.00 81.50 90 TRP A C 1
ATOM 705 O O . TRP A 1 90 ? 13.610 -7.285 -9.658 1.00 81.50 90 TRP A O 1
ATOM 715 N N . ASP A 1 91 ? 12.648 -5.712 -10.932 1.00 85.69 91 ASP A N 1
ATOM 716 C CA . ASP A 1 91 ? 13.802 -5.528 -11.811 1.00 85.69 91 ASP A CA 1
ATOM 717 C C . ASP A 1 91 ? 14.953 -4.812 -11.076 1.00 85.69 91 ASP A C 1
ATOM 719 O O . ASP A 1 91 ? 14.917 -3.601 -10.831 1.00 85.69 91 ASP A O 1
ATOM 723 N N . LYS A 1 92 ? 15.990 -5.582 -10.715 1.00 89.19 92 LYS A N 1
ATOM 724 C CA . LYS A 1 92 ? 17.154 -5.110 -9.946 1.00 89.19 92 LYS A CA 1
ATOM 725 C C . LYS A 1 92 ? 17.955 -4.043 -10.697 1.00 89.19 92 LYS A C 1
ATOM 727 O O . LYS A 1 92 ? 18.432 -3.093 -10.070 1.00 89.19 92 LYS A O 1
ATOM 732 N N . ASP A 1 93 ? 18.074 -4.170 -12.018 1.00 88.50 93 ASP A N 1
ATOM 733 C CA . ASP A 1 93 ? 18.850 -3.246 -12.851 1.00 88.50 93 ASP A CA 1
ATOM 734 C C . ASP A 1 93 ? 18.126 -1.906 -12.967 1.00 88.50 93 ASP A C 1
ATOM 736 O O . ASP A 1 93 ? 18.711 -0.846 -12.719 1.00 88.50 93 ASP A O 1
ATOM 740 N N . ALA A 1 94 ? 16.818 -1.958 -13.240 1.00 88.19 94 ALA A N 1
ATOM 741 C CA . ALA A 1 94 ? 15.978 -0.769 -13.313 1.00 88.19 94 ALA A CA 1
ATOM 742 C C . ALA A 1 94 ? 15.896 -0.042 -11.962 1.00 88.19 94 ALA A C 1
ATOM 744 O O . ALA A 1 94 ? 15.940 1.188 -11.921 1.00 88.19 94 ALA A O 1
ATOM 745 N N . LEU A 1 95 ? 15.839 -0.781 -10.849 1.00 90.69 95 LEU A N 1
ATOM 746 C CA . LEU A 1 95 ? 15.823 -0.202 -9.505 1.00 90.69 95 LEU A CA 1
ATOM 747 C C . LEU A 1 95 ? 17.140 0.512 -9.173 1.00 90.69 95 LEU A C 1
ATOM 749 O O . LEU A 1 95 ? 17.130 1.644 -8.684 1.00 90.69 95 LEU A O 1
ATOM 753 N N . LYS A 1 96 ? 18.282 -0.120 -9.472 1.00 91.12 96 LYS A N 1
ATOM 754 C CA . LYS A 1 96 ? 19.611 0.472 -9.260 1.00 91.12 96 LYS A CA 1
ATOM 755 C C . LYS A 1 96 ? 19.807 1.716 -10.129 1.00 91.12 96 LYS A C 1
ATOM 757 O O . LYS A 1 96 ? 20.330 2.726 -9.650 1.00 91.12 96 LYS A O 1
ATOM 762 N N . GLY A 1 97 ? 19.368 1.661 -11.386 1.00 88.81 97 GLY A N 1
ATOM 763 C CA . GLY A 1 97 ? 19.374 2.792 -12.312 1.00 88.81 97 GLY A CA 1
ATOM 764 C C . GLY A 1 97 ? 18.498 3.951 -11.833 1.00 88.81 97 GLY A C 1
ATOM 765 O O . GLY A 1 97 ? 18.963 5.090 -11.788 1.00 88.81 97 GLY A O 1
ATOM 766 N N . TYR A 1 98 ? 17.281 3.656 -11.368 1.00 89.69 98 TYR A N 1
ATOM 767 C CA . TYR A 1 98 ? 16.348 4.633 -10.799 1.00 89.69 98 TYR A CA 1
ATOM 768 C C . TYR A 1 98 ? 16.934 5.360 -9.586 1.00 89.69 98 TYR A C 1
ATOM 770 O O . TYR A 1 98 ? 16.929 6.588 -9.532 1.00 89.69 98 TYR A O 1
ATOM 778 N N . GLN A 1 99 ? 17.506 4.615 -8.633 1.00 89.19 99 GLN A N 1
ATOM 779 C CA . GLN A 1 99 ? 18.119 5.197 -7.438 1.00 89.19 99 GLN A CA 1
ATOM 780 C C . GLN A 1 99 ? 19.266 6.151 -7.786 1.00 89.19 99 GLN A C 1
ATOM 782 O O . GLN A 1 99 ? 19.340 7.260 -7.249 1.00 89.19 99 GLN A O 1
ATOM 787 N N . LYS A 1 100 ? 20.138 5.748 -8.720 1.00 88.88 100 LYS A N 1
ATOM 788 C CA . LYS A 1 100 ? 21.226 6.598 -9.221 1.00 88.88 100 LYS A CA 1
ATOM 789 C C . LYS A 1 100 ? 20.685 7.850 -9.913 1.00 88.88 100 LYS A C 1
ATOM 791 O O . LYS A 1 100 ? 21.153 8.947 -9.621 1.00 88.88 100 LYS A O 1
ATOM 796 N N . ALA A 1 101 ? 19.692 7.702 -10.788 1.00 86.69 101 ALA A N 1
ATOM 797 C CA . ALA A 1 101 ? 19.103 8.810 -11.534 1.00 86.69 101 ALA A CA 1
ATOM 798 C C . ALA A 1 101 ? 18.407 9.827 -10.612 1.00 86.69 101 ALA A C 1
ATOM 800 O O . ALA A 1 101 ? 18.580 11.034 -10.778 1.00 86.69 101 ALA A O 1
ATOM 801 N N . CYS A 1 102 ? 17.685 9.374 -9.583 1.00 84.06 102 CYS A N 1
ATOM 802 C CA . CYS A 1 102 ? 17.089 10.252 -8.572 1.00 84.06 102 CYS A CA 1
ATOM 803 C C . CYS A 1 102 ? 18.147 10.973 -7.727 1.00 84.06 102 CYS A C 1
ATOM 805 O O . CYS A 1 102 ? 18.037 12.178 -7.508 1.00 84.06 102 CYS A O 1
ATOM 807 N N . ARG A 1 103 ? 19.212 10.272 -7.308 1.00 83.94 103 ARG A N 1
ATOM 808 C CA . ARG A 1 103 ? 20.318 10.891 -6.559 1.00 83.94 103 ARG A CA 1
ATOM 809 C C . ARG A 1 103 ? 20.998 12.001 -7.367 1.00 83.94 103 ARG A C 1
ATOM 811 O O . ARG A 1 103 ? 21.284 13.058 -6.816 1.00 83.94 103 ARG A O 1
ATOM 818 N N . LEU A 1 104 ? 21.234 11.768 -8.659 1.00 81.00 104 LEU A N 1
ATOM 819 C CA . LEU A 1 104 ? 21.895 12.728 -9.550 1.00 81.00 104 LEU A CA 1
ATOM 820 C C . LEU A 1 104 ? 20.984 13.881 -9.989 1.00 81.00 104 LEU A C 1
ATOM 822 O O . LEU A 1 104 ? 21.457 14.997 -10.170 1.00 81.00 104 LEU A O 1
ATOM 826 N N . SER A 1 105 ? 19.680 13.642 -10.120 1.00 74.62 105 SER A N 1
ATOM 827 C CA . SER A 1 105 ? 18.715 14.676 -10.516 1.00 74.62 105 SER A CA 1
ATOM 828 C C . SER A 1 105 ? 18.261 15.590 -9.378 1.00 74.62 105 SER A C 1
ATOM 830 O O . SER A 1 105 ? 17.465 16.492 -9.624 1.00 74.62 105 SER A O 1
ATOM 832 N N . ARG A 1 106 ? 18.706 15.352 -8.132 1.00 68.00 106 ARG A N 1
ATOM 833 C CA . ARG A 1 106 ? 18.159 15.991 -6.917 1.00 68.00 106 ARG A CA 1
ATOM 834 C C . ARG A 1 106 ? 16.632 15.831 -6.777 1.00 68.00 106 ARG A C 1
ATOM 836 O O . ARG A 1 106 ? 16.019 16.500 -5.949 1.00 68.00 106 ARG A O 1
ATOM 843 N N . HIS A 1 107 ? 16.006 14.923 -7.531 1.00 58.47 107 HIS A N 1
ATOM 844 C CA . HIS A 1 107 ? 14.611 14.562 -7.319 1.00 58.47 107 HIS A CA 1
ATOM 845 C C . HIS A 1 107 ? 14.499 13.708 -6.057 1.00 58.47 107 HIS A C 1
ATOM 847 O O . HIS A 1 107 ? 15.211 12.714 -5.889 1.00 58.47 107 HIS A O 1
ATOM 853 N N . ARG A 1 108 ? 13.563 14.071 -5.173 1.00 55.62 108 ARG A N 1
ATOM 854 C CA . ARG A 1 108 ? 13.211 13.257 -4.006 1.00 55.62 108 ARG A CA 1
ATOM 855 C C . ARG A 1 108 ? 12.842 11.852 -4.485 1.00 55.62 108 ARG A C 1
ATOM 857 O O . ARG A 1 108 ? 11.952 11.700 -5.319 1.00 55.62 108 ARG A O 1
ATOM 864 N N . LEU A 1 109 ? 13.519 10.836 -3.949 1.00 56.16 109 LEU A N 1
ATOM 865 C CA . LEU A 1 109 ? 13.178 9.435 -4.180 1.00 56.16 109 LEU A CA 1
ATOM 866 C C . LEU A 1 109 ? 11.747 9.189 -3.694 1.00 56.16 109 LEU A C 1
ATOM 868 O O . LEU A 1 109 ? 11.498 9.064 -2.497 1.00 56.16 109 LEU A O 1
ATOM 872 N N . VAL A 1 110 ? 10.803 9.133 -4.627 1.00 59.53 110 VAL A N 1
ATOM 873 C CA . VAL A 1 110 ? 9.443 8.662 -4.376 1.00 59.53 110 VAL A CA 1
ATOM 874 C C . VAL A 1 110 ? 9.343 7.307 -5.052 1.00 59.53 110 VAL A C 1
ATOM 876 O O . VAL A 1 110 ? 9.437 7.217 -6.276 1.00 59.53 110 VAL A O 1
ATOM 879 N N . MET A 1 111 ? 9.209 6.235 -4.273 1.00 51.91 111 MET A N 1
ATOM 880 C CA . MET A 1 111 ? 8.929 4.930 -4.863 1.00 51.91 111 MET A CA 1
ATOM 881 C C . MET A 1 111 ? 7.563 4.992 -5.550 1.00 51.91 111 MET A C 1
ATOM 883 O O . MET A 1 111 ? 6.615 5.514 -4.954 1.00 51.91 111 MET A O 1
ATOM 887 N N . PRO A 1 112 ? 7.426 4.496 -6.791 1.00 57.25 112 PRO A N 1
ATOM 888 C CA . PRO A 1 112 ? 6.146 4.474 -7.475 1.00 57.25 112 PRO A CA 1
ATOM 889 C C . PRO A 1 112 ? 5.336 3.381 -6.808 1.00 57.25 112 PRO A C 1
ATOM 891 O O . PRO A 1 112 ? 5.402 2.214 -7.182 1.00 57.25 112 PRO A O 1
ATOM 894 N N . THR A 1 113 ? 4.576 3.752 -5.788 1.00 57.62 113 THR A N 1
ATOM 895 C CA . THR A 1 113 ? 3.494 2.895 -5.346 1.00 57.62 113 THR A CA 1
ATOM 896 C C . THR A 1 113 ? 2.562 2.710 -6.543 1.00 57.62 113 THR A C 1
ATOM 898 O O . THR A 1 113 ? 2.342 3.663 -7.311 1.00 57.62 113 THR A O 1
ATOM 901 N N . PRO A 1 114 ? 2.053 1.491 -6.789 1.00 52.09 114 PRO A N 1
ATOM 902 C CA . PRO A 1 114 ? 1.034 1.297 -7.801 1.00 52.09 114 PRO A CA 1
ATOM 903 C C . PRO A 1 114 ? -0.134 2.210 -7.430 1.00 52.09 114 PRO A C 1
ATOM 905 O O . PRO A 1 114 ? -0.864 1.950 -6.478 1.00 52.09 114 PRO A O 1
ATOM 908 N N . LYS A 1 115 ? -0.282 3.328 -8.151 1.00 51.16 115 LYS A N 1
ATOM 909 C CA . LYS A 1 115 ? -1.468 4.169 -8.042 1.00 51.16 115 LYS A CA 1
ATOM 910 C C . LYS A 1 115 ? -2.622 3.320 -8.547 1.00 51.16 115 LYS A C 1
ATOM 912 O O . LYS A 1 115 ? -2.829 3.214 -9.756 1.00 51.16 115 LYS A O 1
ATOM 917 N N . ILE A 1 116 ? -3.343 2.708 -7.615 1.00 51.19 116 ILE A N 1
ATOM 918 C CA . ILE A 1 116 ? -4.696 2.223 -7.838 1.00 51.19 116 ILE A CA 1
ATOM 919 C C . ILE A 1 116 ? -5.467 3.477 -8.237 1.00 51.19 116 ILE A C 1
ATOM 921 O O . ILE A 1 116 ? -5.791 4.316 -7.400 1.00 51.19 116 ILE A O 1
ATOM 925 N N . LYS A 1 117 ? -5.644 3.690 -9.542 1.00 48.25 117 LYS A N 1
ATOM 926 C CA . LYS A 1 117 ? -6.583 4.701 -10.010 1.00 48.25 117 LYS A CA 1
ATOM 927 C C . LYS A 1 117 ? -7.939 4.200 -9.516 1.00 48.25 117 LYS A C 1
ATOM 929 O O . LYS A 1 117 ? -8.310 3.106 -9.944 1.00 48.25 117 LYS A O 1
ATOM 934 N N . PRO A 1 118 ? -8.653 4.911 -8.623 1.00 45.59 118 PRO A N 1
ATOM 935 C CA . PRO A 1 118 ? -10.033 4.546 -8.360 1.00 45.59 118 PRO A CA 1
ATOM 936 C C . PRO A 1 118 ? -10.727 4.548 -9.720 1.00 45.59 118 PRO A C 1
ATOM 938 O O . PRO A 1 118 ? -10.627 5.527 -10.467 1.00 45.59 118 PRO A O 1
ATOM 941 N N . SER A 1 119 ? -11.302 3.411 -10.103 1.00 45.16 119 SER A N 1
ATOM 942 C CA . SER A 1 119 ? -12.002 3.274 -11.371 1.00 45.16 119 SER A CA 1
ATOM 943 C C . SER A 1 119 ? -13.083 4.344 -11.420 1.00 45.16 119 SER A C 1
ATOM 945 O O . SER A 1 119 ? -14.062 4.303 -10.677 1.00 45.16 119 SER A O 1
ATOM 947 N N . ARG A 1 120 ? -12.881 5.333 -12.290 1.00 47.44 120 ARG A N 1
ATOM 948 C CA . ARG A 1 120 ? -13.826 6.404 -12.610 1.00 47.44 120 ARG A CA 1
ATOM 949 C C . ARG A 1 120 ? -14.983 5.842 -13.443 1.00 47.44 120 ARG A C 1
ATOM 951 O O . ARG A 1 120 ? -15.252 6.343 -14.518 1.00 47.44 120 ARG A O 1
ATOM 958 N N . THR A 1 121 ? -15.652 4.801 -12.958 1.00 48.56 121 THR A N 1
ATOM 959 C CA . THR A 1 121 ? -16.900 4.263 -13.515 1.00 48.56 121 THR A CA 1
ATOM 960 C C . THR A 1 121 ? -17.563 3.370 -12.469 1.00 48.56 121 THR A C 1
ATOM 962 O O . THR A 1 121 ? -17.276 2.179 -12.430 1.00 48.56 121 THR A O 1
ATOM 965 N N . ALA A 1 122 ? -18.394 3.964 -11.605 1.00 45.62 122 ALA A N 1
ATOM 966 C CA . ALA A 1 122 ? -19.641 3.372 -11.081 1.00 45.62 122 ALA A CA 1
ATOM 967 C C . ALA A 1 122 ? -20.348 4.266 -10.035 1.00 45.62 122 ALA A C 1
ATOM 969 O O . ALA A 1 122 ? -21.019 3.752 -9.155 1.00 45.62 122 ALA A O 1
ATOM 970 N N . HIS A 1 123 ? -20.262 5.598 -10.120 1.00 44.31 123 HIS A N 1
ATOM 971 C CA . HIS A 1 123 ? -21.223 6.471 -9.429 1.00 44.31 123 HIS A CA 1
ATOM 972 C C . HIS A 1 123 ? -21.704 7.563 -10.389 1.00 44.31 123 HIS A C 1
ATOM 974 O O . HIS A 1 123 ? -21.488 8.752 -10.185 1.00 44.31 123 HIS A O 1
ATOM 980 N N . SER A 1 124 ? -22.335 7.143 -11.489 1.00 46.16 124 SER A N 1
ATOM 981 C CA . SER A 1 124 ? -23.332 7.987 -12.147 1.00 46.16 124 SER A CA 1
ATOM 982 C C . SER A 1 124 ? -24.673 7.722 -11.468 1.00 46.16 124 SER A C 1
ATOM 984 O O . SER A 1 124 ? -25.030 6.557 -11.306 1.00 46.16 124 SER A O 1
ATOM 986 N N . LYS A 1 125 ? -25.410 8.795 -11.171 1.00 49.38 125 LYS A N 1
ATOM 987 C CA . LYS A 1 125 ? -26.683 8.867 -10.430 1.00 49.38 125 LYS A CA 1
ATOM 988 C C . LYS A 1 125 ? -26.505 8.960 -8.916 1.00 49.38 125 LYS A C 1
ATOM 990 O O . LYS A 1 125 ? -26.586 7.980 -8.195 1.00 49.38 125 LYS A O 1
ATOM 995 N N . MET A 1 126 ? -26.312 10.186 -8.448 1.00 39.38 126 MET A N 1
ATOM 996 C CA . MET A 1 126 ? -27.385 10.940 -7.795 1.00 39.38 126 MET A CA 1
ATOM 997 C C . MET A 1 126 ? -26.924 12.395 -7.725 1.00 39.38 126 MET A C 1
ATOM 999 O O . MET A 1 126 ? -26.110 12.780 -6.892 1.00 39.38 126 MET A O 1
ATOM 1003 N N . ALA A 1 127 ? -27.448 13.213 -8.631 1.00 48.06 127 ALA A N 1
ATOM 1004 C CA . ALA A 1 127 ? -27.597 14.619 -8.328 1.00 48.06 127 ALA A CA 1
ATOM 1005 C C . ALA A 1 127 ? -28.583 14.727 -7.157 1.00 48.06 127 ALA A C 1
ATOM 1007 O O . ALA A 1 127 ? -29.707 14.241 -7.267 1.00 48.06 127 ALA A O 1
ATOM 1008 N N . ARG A 1 128 ? -28.183 15.382 -6.066 1.00 42.75 128 ARG A N 1
ATOM 1009 C CA . ARG A 1 128 ? -29.026 16.395 -5.419 1.00 42.75 128 ARG A CA 1
ATOM 1010 C C . ARG A 1 128 ? -28.198 17.273 -4.472 1.00 42.75 128 ARG A C 1
ATOM 1012 O O . ARG A 1 128 ? -27.359 16.749 -3.743 1.00 42.75 128 ARG A O 1
ATOM 1019 N N . PRO A 1 129 ? -28.442 18.592 -4.471 1.00 59.31 129 PRO A N 1
ATOM 1020 C CA . PRO A 1 129 ? -27.819 19.526 -3.547 1.00 59.31 129 PRO A CA 1
ATOM 1021 C C . PRO A 1 129 ? -28.546 19.457 -2.198 1.00 59.31 129 PRO A C 1
ATOM 1023 O O . PRO A 1 129 ? -29.770 19.558 -2.176 1.00 59.31 129 PRO A O 1
ATOM 1026 N N . ARG A 1 130 ? -27.819 19.271 -1.090 1.00 39.44 130 ARG A N 1
ATOM 1027 C CA . ARG A 1 130 ? -28.285 19.482 0.300 1.00 39.44 130 ARG A CA 1
ATOM 1028 C C . ARG A 1 130 ? -27.039 19.774 1.149 1.00 39.44 130 ARG A C 1
ATOM 1030 O O . ARG A 1 130 ? -26.300 18.851 1.455 1.00 39.44 130 ARG A O 1
ATOM 1037 N N . THR A 1 131 ? -26.581 21.008 1.362 1.00 43.75 131 THR A N 1
ATOM 1038 C CA . THR A 1 131 ? -27.161 22.049 2.236 1.00 43.75 131 THR A CA 1
ATOM 1039 C C . THR A 1 131 ? -27.928 21.493 3.448 1.00 43.75 131 THR A C 1
ATOM 1041 O O . THR A 1 131 ? -28.917 20.776 3.312 1.00 43.75 131 THR A O 1
ATOM 1044 N N . SER A 1 132 ? -27.402 21.806 4.640 1.00 43.62 132 SER A N 1
ATOM 1045 C CA . SER A 1 132 ? -28.103 22.008 5.925 1.00 43.62 132 SER A CA 1
ATOM 1046 C C . SER A 1 132 ? -28.977 20.903 6.554 1.00 43.62 132 SER A C 1
ATOM 1048 O O . SER A 1 132 ? -29.507 21.117 7.639 1.00 43.62 132 SER A O 1
ATOM 1050 N N . ALA A 1 133 ? -29.096 19.700 5.980 1.00 38.34 133 ALA A N 1
ATOM 1051 C CA . ALA A 1 133 ? -29.886 18.614 6.594 1.00 38.34 133 ALA A CA 1
ATOM 1052 C C . ALA A 1 133 ? -29.085 17.664 7.517 1.00 38.34 133 ALA A C 1
ATOM 1054 O O . ALA A 1 133 ? -29.673 16.976 8.351 1.00 38.34 133 ALA A O 1
ATOM 1055 N N . GLN A 1 134 ? -27.750 17.634 7.409 1.00 44.56 134 GLN A N 1
ATOM 1056 C CA . GLN A 1 134 ? -26.889 16.730 8.194 1.00 44.56 134 GLN A CA 1
ATOM 1057 C C . GLN A 1 134 ? -26.834 17.091 9.695 1.00 44.56 134 GLN A C 1
ATOM 1059 O O . GLN A 1 134 ? -26.470 16.260 10.526 1.00 44.56 134 GLN A O 1
ATOM 1064 N N . GLU A 1 135 ? -27.232 18.312 10.063 1.00 43.94 135 GLU A N 1
ATOM 1065 C CA . GLU A 1 135 ? -27.269 18.776 11.456 1.00 43.94 135 GLU A CA 1
ATOM 1066 C C . GLU A 1 135 ? -28.412 18.147 12.271 1.00 43.94 135 GLU A C 1
ATOM 1068 O O . GLU A 1 135 ? -28.336 18.119 13.497 1.00 43.94 135 GLU A O 1
ATOM 1073 N N . ARG A 1 136 ? -29.422 17.551 11.619 1.00 43.19 136 ARG A N 1
ATOM 1074 C CA . ARG A 1 136 ? -30.608 16.975 12.283 1.00 43.19 136 ARG A CA 1
ATOM 1075 C C . ARG A 1 136 ? -30.716 15.452 12.214 1.00 43.19 136 ARG A C 1
ATOM 1077 O O . ARG A 1 136 ? -31.756 14.910 12.569 1.00 43.19 136 ARG A O 1
ATOM 1084 N N . ALA A 1 137 ? -29.669 14.743 11.789 1.00 46.97 137 ALA A N 1
ATOM 1085 C CA . ALA A 1 137 ? -29.625 13.299 11.997 1.00 46.97 137 ALA A CA 1
ATOM 1086 C C . ALA A 1 137 ? -29.423 13.044 13.499 1.00 46.97 137 ALA A C 1
ATOM 1088 O O . ALA A 1 137 ? -28.316 13.235 14.027 1.00 46.97 137 ALA A O 1
ATOM 1089 N N . THR A 1 138 ? -30.509 12.695 14.190 1.00 55.19 138 THR A N 1
ATOM 1090 C CA . THR A 1 138 ? -30.475 12.113 15.531 1.00 55.19 138 THR A CA 1
ATOM 1091 C C . THR A 1 138 ? -29.617 10.860 15.440 1.00 55.19 138 THR A C 1
ATOM 1093 O O . THR A 1 138 ? -29.951 9.908 14.740 1.00 55.19 138 THR A O 1
ATOM 1096 N N . SER A 1 139 ? -28.434 10.910 16.050 1.00 65.88 139 SER A N 1
ATOM 1097 C CA . SER A 1 139 ? -27.508 9.781 16.024 1.00 65.88 139 SER A CA 1
ATOM 1098 C C . SER A 1 139 ? -28.158 8.631 16.779 1.00 65.88 139 SER A C 1
ATOM 1100 O O . SER A 1 139 ? -28.638 8.856 17.889 1.00 65.88 139 SER A O 1
ATOM 1102 N N . ALA A 1 140 ? -28.137 7.411 16.239 1.00 75.88 140 ALA A N 1
ATOM 1103 C CA . ALA A 1 140 ? -28.668 6.238 16.941 1.00 75.88 140 ALA A CA 1
ATOM 1104 C C . ALA A 1 140 ? -28.014 6.056 18.329 1.00 75.88 140 ALA A C 1
ATOM 1106 O O . ALA A 1 140 ? -28.644 5.601 19.275 1.00 75.88 140 ALA A O 1
ATOM 1107 N N . LEU A 1 141 ? -26.769 6.526 18.461 1.00 81.25 141 LEU A N 1
ATOM 1108 C CA . LEU A 1 141 ? -25.957 6.500 19.682 1.00 81.25 141 LEU A CA 1
ATOM 1109 C C . LEU A 1 141 ? -26.223 7.658 20.668 1.00 81.25 141 LEU A C 1
ATOM 1111 O O . LEU A 1 141 ? -25.747 7.625 21.800 1.00 81.25 141 LEU A O 1
ATOM 1115 N N . GLN A 1 142 ? -26.960 8.695 20.257 1.00 83.50 142 GLN A N 1
ATOM 1116 C CA . GLN A 1 142 ? -27.277 9.854 21.099 1.00 83.50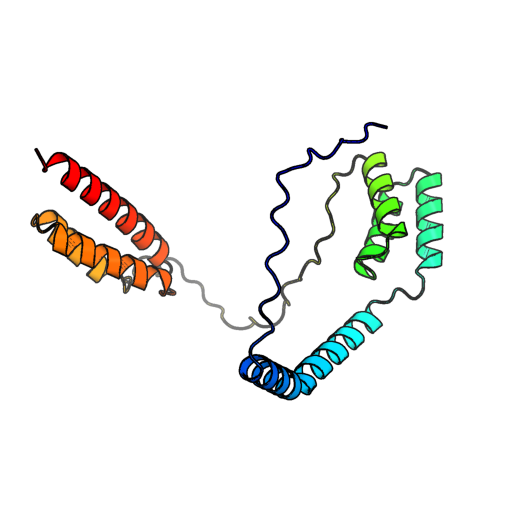 142 GLN A CA 1
ATOM 1117 C C . GLN A 1 142 ? -28.076 9.497 22.370 1.00 83.50 142 GLN A C 1
ATOM 1119 O O . GLN A 1 142 ? -27.651 9.934 23.440 1.00 83.50 142 GLN A O 1
ATOM 1124 N N . PRO A 1 143 ? -29.170 8.704 22.316 1.00 88.38 143 PRO A N 1
ATOM 1125 C CA . PRO A 1 143 ? -29.914 8.342 23.526 1.00 88.38 143 PRO A CA 1
ATOM 1126 C C . PRO A 1 143 ? -29.076 7.508 24.501 1.00 88.38 143 PRO A C 1
ATOM 1128 O O . PRO A 1 143 ? -29.176 7.685 25.714 1.00 88.38 143 PRO A O 1
ATOM 1131 N N . LEU A 1 144 ? -28.201 6.640 23.983 1.00 87.38 144 LEU A N 1
ATOM 1132 C CA . LEU A 1 144 ? -27.336 5.801 24.808 1.00 87.38 144 LEU A CA 1
ATOM 1133 C C . LEU A 1 144 ? -26.258 6.629 25.528 1.00 87.38 144 LEU A C 1
ATOM 1135 O O . LEU A 1 144 ? -25.973 6.401 26.703 1.00 87.38 144 LEU A O 1
ATOM 1139 N N . TYR A 1 145 ? -25.719 7.650 24.854 1.00 88.38 145 TYR A N 1
ATOM 1140 C CA . TYR A 1 145 ? -24.820 8.626 25.472 1.00 88.38 145 TYR A CA 1
ATOM 1141 C C . TYR A 1 145 ? -25.520 9.452 26.560 1.00 88.38 145 TYR A C 1
ATOM 1143 O O . TYR A 1 145 ? -24.981 9.631 27.651 1.00 88.38 145 TYR A O 1
ATOM 1151 N N . GLU A 1 146 ? -26.735 9.928 26.293 1.00 91.69 146 GLU A N 1
ATOM 1152 C CA . GLU A 1 146 ? -27.500 10.732 27.248 1.00 91.69 146 GLU A CA 1
ATOM 1153 C C . GLU A 1 146 ? -27.860 9.932 28.508 1.00 91.69 146 GLU A C 1
ATOM 1155 O O . GLU A 1 146 ? -27.725 10.433 29.626 1.00 91.69 146 GLU A O 1
ATOM 1160 N N . GLN A 1 147 ? -28.212 8.654 28.349 1.00 92.44 147 GLN A N 1
ATOM 1161 C CA . GLN A 1 147 ? -28.445 7.742 29.466 1.00 92.44 147 GLN A CA 1
ATOM 1162 C C . GLN A 1 147 ? -27.177 7.520 30.311 1.00 92.44 147 GLN A C 1
ATOM 1164 O O . GLN A 1 147 ? -27.250 7.472 31.544 1.00 92.44 147 GLN A O 1
ATOM 1169 N N . ALA A 1 148 ? -26.008 7.415 29.670 1.00 90.81 148 ALA A N 1
ATOM 1170 C CA . ALA A 1 148 ? -24.726 7.293 30.362 1.00 90.81 148 ALA A CA 1
ATOM 1171 C C . ALA A 1 148 ? -24.379 8.563 31.164 1.00 90.81 148 ALA A C 1
ATOM 1173 O O . ALA A 1 148 ? -23.967 8.474 32.323 1.00 90.81 148 ALA A O 1
ATOM 1174 N N . GLU A 1 149 ? -24.619 9.748 30.595 1.00 91.38 149 GLU A N 1
ATOM 1175 C CA . GLU A 1 149 ? -24.421 11.038 31.270 1.00 91.38 149 GLU A CA 1
ATOM 1176 C C . GLU A 1 149 ? -25.404 11.238 32.437 1.00 91.38 149 GLU A C 1
ATOM 1178 O O . GLU A 1 149 ? -25.020 11.749 33.490 1.00 91.38 149 GLU A O 1
ATOM 1183 N N . GLN A 1 150 ? -26.654 10.781 32.316 1.00 92.19 150 GLN A N 1
ATOM 1184 C CA . GLN A 1 150 ? -27.609 10.788 33.431 1.00 92.19 150 GLN A CA 1
ATOM 1185 C C . GLN A 1 150 ? -27.140 9.893 34.586 1.00 92.19 150 GLN A C 1
ATOM 1187 O O . GLN A 1 150 ? -27.164 10.324 35.739 1.00 92.19 150 GLN A O 1
ATOM 1192 N N . ALA A 1 151 ? -26.652 8.683 34.292 1.00 88.88 151 ALA A N 1
ATOM 1193 C CA . ALA A 1 151 ? -26.100 7.782 35.307 1.00 88.88 151 ALA A CA 1
ATOM 1194 C C . ALA A 1 151 ? -24.824 8.344 35.963 1.00 88.88 151 ALA A C 1
ATOM 1196 O O . ALA A 1 151 ? -24.598 8.148 37.160 1.00 88.88 151 ALA A O 1
ATOM 1197 N N . TYR A 1 152 ? -24.004 9.071 35.196 1.00 87.62 152 TYR A N 1
ATOM 1198 C CA . TYR A 1 152 ? -22.829 9.775 35.708 1.00 87.62 152 TYR A CA 1
ATOM 1199 C C . TYR A 1 152 ? -23.229 10.901 36.671 1.00 87.62 152 TYR A C 1
ATOM 1201 O O . TYR A 1 152 ? -22.706 10.981 37.783 1.00 87.62 152 TYR A O 1
ATOM 1209 N N . LYS A 1 153 ? -24.198 11.737 36.276 1.00 88.75 153 LYS A N 1
ATOM 1210 C CA . LYS A 1 153 ? -24.728 12.831 37.107 1.00 88.75 153 LYS A CA 1
ATOM 1211 C C . LYS A 1 153 ? -25.437 12.323 38.358 1.00 88.75 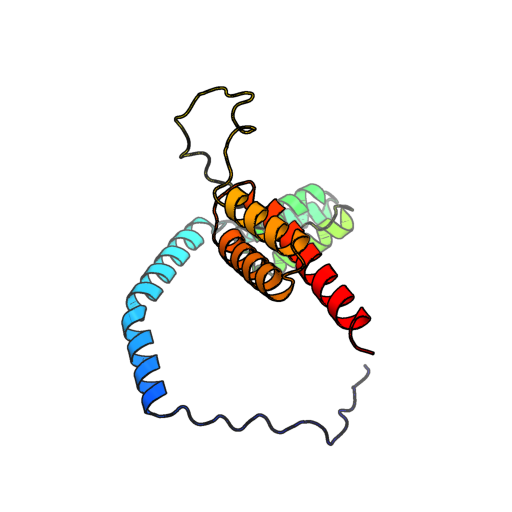153 LYS A C 1
ATOM 1213 O O . LYS A 1 153 ? -25.322 12.944 39.408 1.00 88.75 153 LYS A O 1
ATOM 1218 N N . SER A 1 154 ? -26.111 11.178 38.275 1.00 86.88 154 SER A N 1
ATOM 1219 C CA . SER A 1 154 ? -26.773 10.553 39.422 1.00 86.88 154 SER A CA 1
ATOM 1220 C C . SER A 1 154 ? -25.795 9.892 40.407 1.00 86.88 154 SER A C 1
ATOM 1222 O O . SER A 1 154 ? -26.242 9.238 41.343 1.00 86.88 154 SER A O 1
ATOM 1224 N N . GLY A 1 155 ? -24.477 9.967 40.176 1.00 84.56 155 GLY A N 1
ATOM 1225 C CA . GLY A 1 155 ? -23.452 9.366 41.038 1.00 84.56 155 GLY A CA 1
ATOM 1226 C C . GLY A 1 155 ? -23.338 7.840 40.935 1.00 84.56 155 GLY A C 1
ATOM 1227 O O . GLY A 1 155 ? -22.565 7.228 41.672 1.00 84.56 155 GLY A O 1
ATOM 1228 N N . ASN A 1 156 ? -24.057 7.208 40.002 1.00 86.81 156 ASN A N 1
ATOM 1229 C CA . ASN A 1 156 ? -24.040 5.760 39.797 1.00 86.81 156 ASN A CA 1
ATOM 1230 C C . ASN A 1 156 ? -22.896 5.365 38.855 1.00 86.81 156 ASN A C 1
ATOM 1232 O O . ASN A 1 156 ? -23.112 4.901 37.734 1.00 86.81 156 ASN A O 1
ATOM 1236 N N . PHE A 1 157 ? -21.659 5.537 39.326 1.00 84.06 157 PHE A N 1
ATOM 1237 C CA . PHE A 1 157 ? -20.448 5.398 38.511 1.00 84.06 157 PHE A CA 1
ATOM 1238 C C . PHE A 1 157 ? -20.284 4.019 37.857 1.00 84.06 157 PHE A C 1
ATOM 1240 O O . PHE A 1 157 ? -19.924 3.951 36.687 1.00 84.06 157 PHE A O 1
ATOM 1247 N N . LYS A 1 158 ? -20.643 2.930 38.554 1.00 85.12 158 LYS A N 1
ATOM 1248 C CA . LYS A 1 158 ? -20.603 1.564 37.992 1.00 85.12 158 LYS A CA 1
ATOM 1249 C C . LYS A 1 158 ? -21.558 1.393 36.806 1.00 85.12 158 LYS A C 1
ATOM 1251 O O . LYS A 1 158 ? -21.219 0.766 35.809 1.00 85.12 158 LYS A O 1
ATOM 1256 N N . LYS A 1 159 ? -22.760 1.972 36.906 1.00 88.38 159 LYS A N 1
ATOM 1257 C CA . LYS A 1 159 ? -23.764 1.935 35.833 1.00 88.38 159 LYS A CA 1
ATOM 1258 C C . LYS A 1 159 ? -23.334 2.813 34.657 1.00 88.38 159 LYS A C 1
ATOM 1260 O O . LYS A 1 159 ? -23.501 2.410 33.513 1.00 88.38 159 LYS A O 1
ATOM 1265 N N . ALA A 1 160 ? -22.751 3.978 34.941 1.00 88.94 160 ALA A N 1
ATOM 1266 C CA . ALA A 1 160 ? -22.210 4.871 33.923 1.00 88.94 160 ALA A CA 1
ATOM 1267 C C . ALA A 1 160 ? -21.065 4.211 33.137 1.00 88.94 160 ALA A C 1
ATOM 1269 O O . ALA A 1 160 ? -21.065 4.262 31.913 1.00 88.94 160 ALA A O 1
ATOM 1270 N N . GLU A 1 161 ? -20.131 3.538 33.814 1.00 88.69 161 GLU A N 1
ATOM 1271 C CA . GLU A 1 161 ? -19.017 2.831 33.170 1.00 88.69 161 GLU A CA 1
ATOM 1272 C C . GLU A 1 161 ? -19.503 1.747 32.200 1.00 88.69 161 GLU A C 1
ATOM 1274 O O . GLU A 1 161 ? -19.064 1.714 31.051 1.00 88.69 161 GLU A O 1
ATOM 1279 N N . LEU A 1 162 ? -20.466 0.919 32.619 1.00 91.12 162 LEU A N 1
ATOM 1280 C CA . LEU A 1 162 ? -21.063 -0.108 31.759 1.00 91.12 162 LEU A CA 1
ATOM 1281 C C . LEU A 1 162 ? -21.735 0.495 30.518 1.00 91.12 162 LEU A C 1
ATOM 1283 O O . LEU A 1 162 ? -21.526 0.003 29.409 1.00 91.12 162 LEU A O 1
ATOM 1287 N N . LEU A 1 163 ? -22.493 1.583 30.686 1.00 91.69 163 LEU A N 1
ATOM 1288 C CA . LEU A 1 163 ? -23.149 2.275 29.574 1.00 91.69 163 LEU A CA 1
ATOM 1289 C C . LEU A 1 163 ? -22.133 2.919 28.618 1.00 91.69 163 LEU A C 1
ATOM 1291 O O . LEU A 1 163 ? -22.301 2.839 27.403 1.00 91.69 163 LEU A O 1
ATOM 1295 N N . TYR A 1 164 ? -21.040 3.493 29.132 1.00 90.94 164 TYR A N 1
ATOM 1296 C CA . TYR A 1 164 ? -19.957 4.005 28.288 1.00 90.94 164 TYR A CA 1
ATOM 1297 C C . TYR A 1 164 ? -19.211 2.883 27.556 1.00 90.94 164 TYR A C 1
ATOM 1299 O O . TYR A 1 164 ? -18.847 3.057 26.395 1.00 90.94 164 TYR A O 1
ATOM 1307 N N . MET A 1 165 ? -19.010 1.719 28.180 1.00 90.00 165 MET A N 1
ATOM 1308 C CA . MET A 1 165 ? -18.416 0.558 27.510 1.00 90.00 165 MET A CA 1
ATOM 1309 C C . MET A 1 165 ? -19.310 0.013 26.392 1.00 90.00 165 MET A C 1
ATOM 1311 O O . MET A 1 165 ? -18.806 -0.308 25.315 1.00 90.00 165 MET A O 1
ATOM 1315 N N . GLN A 1 166 ? -20.624 -0.039 26.616 1.00 91.31 166 GLN A N 1
ATOM 1316 C CA . GLN A 1 166 ? -21.601 -0.390 25.586 1.00 91.31 166 GLN A CA 1
ATOM 1317 C C . GLN A 1 166 ? -21.590 0.627 24.438 1.00 91.31 166 GLN A C 1
ATOM 1319 O O . GLN A 1 166 ? -21.584 0.247 23.270 1.00 91.31 166 GLN A O 1
ATOM 1324 N N . LEU A 1 167 ? -21.482 1.919 24.754 1.00 90.44 167 LEU A N 1
ATOM 1325 C CA . LEU A 1 167 ? -21.363 2.955 23.735 1.00 90.44 167 LEU A CA 1
ATOM 1326 C C . LEU A 1 167 ? -20.114 2.771 22.863 1.00 90.44 167 LEU A C 1
ATOM 1328 O O . LEU A 1 167 ? -20.159 3.007 21.659 1.00 90.44 167 LEU A O 1
ATOM 1332 N N . LEU A 1 168 ? -18.994 2.338 23.449 1.00 90.19 168 LEU A N 1
ATOM 1333 C CA . LEU A 1 168 ? -17.764 2.087 22.699 1.00 90.19 168 LEU A CA 1
ATOM 1334 C C . LEU A 1 168 ? -17.893 0.906 21.737 1.00 90.19 168 LEU A C 1
ATOM 1336 O O . LEU A 1 168 ? -17.403 1.010 20.612 1.00 90.19 168 LEU A O 1
ATOM 1340 N N . SER A 1 169 ? -18.516 -0.201 22.150 1.00 86.94 169 SER A N 1
ATOM 1341 C CA . SER A 1 169 ? -18.691 -1.362 21.269 1.00 86.94 169 SER A CA 1
ATOM 1342 C C . SER A 1 169 ? -19.620 -1.034 20.100 1.00 86.94 169 SER A C 1
ATOM 1344 O O . SER A 1 169 ? -19.316 -1.367 18.954 1.00 86.94 169 SER A O 1
ATOM 1346 N N . GLU A 1 170 ? -20.698 -0.303 20.369 1.00 86.81 170 GLU A N 1
ATOM 1347 C CA . GLU A 1 170 ? -21.682 0.087 19.363 1.00 86.81 170 GLU A CA 1
ATOM 1348 C C . GLU A 1 170 ? -21.137 1.165 18.416 1.00 86.81 170 GLU A C 1
ATOM 1350 O O . GLU A 1 170 ? -21.339 1.097 17.205 1.00 86.81 170 GLU A O 1
ATOM 1355 N N . ALA A 1 171 ? -20.336 2.106 18.925 1.00 85.38 171 ALA A N 1
ATOM 1356 C CA . ALA A 1 171 ? -19.671 3.113 18.101 1.00 85.38 171 ALA A CA 1
ATOM 1357 C C . ALA A 1 171 ? -18.595 2.528 17.169 1.00 85.38 171 ALA A C 1
ATOM 1359 O O . ALA A 1 171 ? -18.372 3.080 16.094 1.00 85.38 171 ALA A O 1
ATOM 1360 N N . VAL A 1 172 ? -17.937 1.422 17.544 1.00 84.94 172 VAL A N 1
ATOM 1361 C CA . VAL A 1 172 ? -16.968 0.723 16.674 1.00 84.94 172 VAL A CA 1
ATOM 1362 C C . VAL A 1 172 ? -17.670 -0.024 15.537 1.00 84.94 172 VAL A C 1
ATOM 1364 O O . VAL A 1 172 ? -17.124 -0.104 14.438 1.00 84.94 172 VAL A O 1
ATOM 1367 N N . GLY A 1 173 ? -18.870 -0.556 15.789 1.00 78.06 173 GLY A N 1
ATOM 1368 C CA . GLY A 1 173 ? -19.688 -1.240 14.783 1.00 78.06 173 GLY A CA 1
ATOM 1369 C C . GLY A 1 173 ? -20.585 -0.316 13.949 1.00 78.06 173 GLY A C 1
ATOM 1370 O O . GLY A 1 173 ? -21.072 -0.734 12.899 1.00 78.06 173 GLY A O 1
ATOM 1371 N N . SER A 1 174 ? -20.816 0.923 14.391 1.00 78.88 174 SER A N 1
ATOM 1372 C CA . SER A 1 174 ? -21.762 1.841 13.749 1.00 78.88 174 SER A CA 1
ATOM 1373 C C . SER A 1 174 ? -21.182 2.528 12.509 1.00 78.88 174 SER A C 1
ATOM 1375 O O . SER A 1 174 ? -20.066 3.053 12.507 1.00 78.88 174 SER A O 1
ATOM 1377 N N . THR A 1 175 ? -21.996 2.578 11.452 1.00 74.50 175 THR A N 1
ATOM 1378 C CA . THR A 1 175 ? -21.721 3.302 10.199 1.00 74.50 175 THR A CA 1
ATOM 1379 C C . THR A 1 175 ? -22.092 4.793 10.286 1.00 74.50 175 THR A C 1
ATOM 1381 O O . THR A 1 175 ? -21.982 5.518 9.296 1.00 74.50 175 THR A O 1
ATOM 1384 N N . ASP A 1 176 ? -22.533 5.268 11.457 1.00 76.69 176 ASP A N 1
ATOM 1385 C CA . ASP A 1 176 ? -22.950 6.654 11.657 1.00 76.69 176 ASP A CA 1
ATOM 1386 C C . ASP A 1 176 ? -21.765 7.629 11.580 1.00 76.69 176 ASP A C 1
ATOM 1388 O O . ASP A 1 176 ? -20.715 7.388 12.175 1.00 76.69 176 ASP A O 1
ATOM 1392 N N . PRO A 1 177 ? -21.930 8.816 10.971 1.00 76.31 177 PRO A N 1
ATOM 1393 C CA . PRO A 1 177 ? -20.863 9.818 10.918 1.00 76.31 177 PRO A CA 1
ATOM 1394 C C . PRO A 1 177 ? -20.489 10.365 12.308 1.00 76.31 177 PRO A C 1
ATOM 1396 O O . PRO A 1 177 ? -19.356 10.794 12.529 1.00 76.31 177 PRO A O 1
ATOM 1399 N N . LYS A 1 178 ? -21.432 10.339 13.261 1.00 80.69 178 LYS A N 1
ATOM 1400 C CA . LYS A 1 178 ? -21.247 10.832 14.635 1.00 80.69 178 LYS A CA 1
ATOM 1401 C C . LYS A 1 178 ? -20.680 9.770 15.592 1.00 80.69 178 LYS A C 1
ATOM 1403 O O . LYS A 1 178 ? -20.305 10.126 16.708 1.00 80.69 178 LYS A O 1
ATOM 1408 N N . SER A 1 179 ? -20.546 8.504 15.178 1.00 83.00 179 SER A N 1
ATOM 1409 C CA . SER A 1 179 ? -20.041 7.415 16.038 1.00 83.00 179 SER A CA 1
ATOM 1410 C C . SER A 1 179 ? -18.632 7.689 16.566 1.00 83.00 179 SER A C 1
ATOM 1412 O O . SER A 1 179 ? -18.352 7.513 17.751 1.00 83.00 179 SER A O 1
ATOM 1414 N N . SER A 1 180 ? -17.766 8.237 15.711 1.00 84.31 180 SER A N 1
ATOM 1415 C CA . SER A 1 180 ? -16.391 8.596 16.067 1.00 84.31 180 SER A CA 1
ATOM 1416 C C . SER A 1 180 ? -16.296 9.654 17.174 1.00 84.31 180 SER A C 1
ATOM 1418 O O . SER A 1 180 ? -15.345 9.635 17.957 1.00 84.31 180 SER A O 1
ATOM 1420 N N . ILE A 1 181 ? -17.278 10.558 17.262 1.00 87.25 181 ILE A N 1
ATOM 1421 C CA . ILE A 1 181 ? -17.331 11.618 18.275 1.00 87.25 181 ILE A CA 1
ATOM 1422 C C . ILE A 1 181 ? -17.711 11.004 19.623 1.00 87.25 181 ILE A C 1
ATOM 1424 O O . ILE A 1 181 ? -16.985 11.177 20.602 1.00 87.25 181 ILE A O 1
ATOM 1428 N N . TYR A 1 182 ? -18.787 10.214 19.660 1.00 86.88 182 TYR A N 1
ATOM 1429 C CA . TYR A 1 182 ? -19.228 9.543 20.884 1.00 86.88 182 TYR A CA 1
ATOM 1430 C C . TYR A 1 182 ? -18.188 8.547 21.412 1.00 86.88 182 TYR A C 1
ATOM 1432 O O . TYR A 1 182 ? -17.980 8.461 22.621 1.00 86.88 182 TYR A O 1
ATOM 1440 N N . TYR A 1 183 ? -17.450 7.874 20.525 1.00 88.88 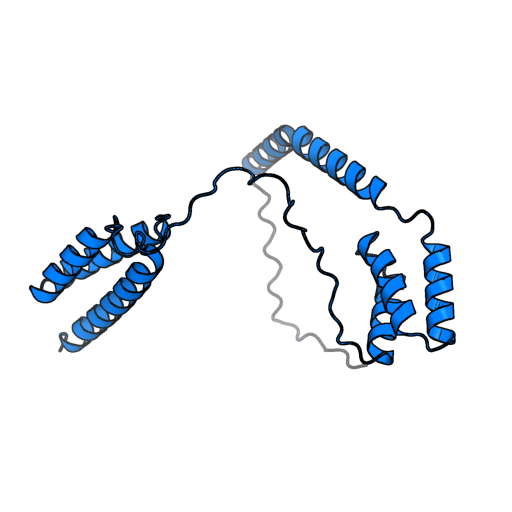183 TYR A N 1
ATOM 1441 C CA . TYR A 1 183 ? -16.346 6.993 20.909 1.00 88.88 183 TYR A CA 1
ATOM 1442 C C . TYR A 1 183 ? -15.240 7.721 21.690 1.00 88.88 183 TYR A C 1
ATOM 1444 O O . TYR A 1 183 ? -14.707 7.192 22.667 1.00 88.88 183 TYR A O 1
ATOM 1452 N N . ARG A 1 184 ? -14.879 8.944 21.277 1.00 89.12 184 ARG A N 1
ATOM 1453 C CA . ARG A 1 184 ? -13.868 9.749 21.983 1.00 89.12 184 ARG A CA 1
ATOM 1454 C C . ARG A 1 184 ? -14.380 10.196 23.348 1.00 89.12 184 ARG A C 1
ATOM 1456 O O . ARG A 1 184 ? -13.687 9.988 24.340 1.00 89.12 184 ARG A O 1
ATOM 1463 N N . LEU A 1 185 ? -15.609 10.709 23.395 1.00 89.56 185 LEU A N 1
ATOM 1464 C CA . LEU A 1 185 ? -16.240 11.174 24.631 1.00 89.56 185 LEU A CA 1
ATOM 1465 C C . LEU A 1 185 ? -16.357 10.053 25.673 1.00 89.56 185 LEU A C 1
ATOM 1467 O O . LEU A 1 185 ? -15.961 10.233 26.821 1.00 89.56 185 LEU A O 1
ATOM 1471 N N . ALA A 1 186 ? -16.821 8.862 25.280 1.00 88.06 186 ALA A N 1
ATOM 1472 C CA . ALA A 1 186 ? -16.937 7.734 26.205 1.00 88.06 186 ALA A CA 1
ATOM 1473 C C . ALA A 1 186 ? -15.580 7.284 26.771 1.00 88.06 186 ALA A C 1
ATOM 1475 O O . ALA A 1 186 ? -15.483 6.966 27.956 1.00 88.06 186 ALA A O 1
ATOM 1476 N N . LYS A 1 187 ? -14.508 7.306 25.966 1.00 91.50 187 LYS A N 1
ATOM 1477 C CA . LYS A 1 187 ? -13.154 7.000 26.459 1.00 91.50 187 LYS A CA 1
ATOM 1478 C C . LYS A 1 187 ? -12.667 7.997 27.503 1.00 91.50 187 LYS A C 1
ATOM 1480 O O . LYS A 1 187 ? -12.068 7.585 28.496 1.00 91.50 187 LYS A O 1
ATOM 1485 N N . GLU A 1 188 ? -12.901 9.286 27.277 1.00 91.31 188 GLU A N 1
ATOM 1486 C CA . GLU A 1 188 ? -12.536 10.333 28.235 1.00 91.31 188 GLU A CA 1
ATOM 1487 C C . GLU A 1 188 ? -13.300 10.151 29.547 1.00 91.31 188 GLU A C 1
ATOM 1489 O O . GLU A 1 188 ? -12.689 10.129 30.615 1.00 91.31 188 GLU A O 1
ATOM 1494 N N . ARG A 1 189 ? -14.607 9.878 29.472 1.00 88.31 189 ARG A N 1
ATOM 1495 C CA . ARG A 1 189 ? -15.441 9.630 30.654 1.00 88.31 189 ARG A CA 1
ATOM 1496 C C . ARG A 1 189 ? -15.018 8.407 31.457 1.00 88.31 189 ARG A C 1
ATOM 1498 O O . ARG A 1 189 ? -14.951 8.490 32.680 1.00 88.31 189 ARG A O 1
ATOM 1505 N N . ILE A 1 190 ? -14.676 7.293 30.812 1.00 87.69 190 ILE A N 1
ATOM 1506 C CA . ILE A 1 190 ? -14.162 6.105 31.516 1.00 87.69 190 ILE A CA 1
ATOM 1507 C C . ILE A 1 190 ? -12.835 6.426 32.221 1.00 87.69 190 ILE A C 1
ATOM 1509 O O . ILE A 1 190 ? -12.613 6.007 33.357 1.00 87.69 190 ILE A O 1
ATOM 1513 N N . LYS A 1 191 ? -11.965 7.223 31.590 1.00 89.94 191 LYS A N 1
ATOM 1514 C CA . LYS A 1 191 ? -10.706 7.658 32.205 1.00 89.94 191 LYS A CA 1
ATOM 1515 C C . LYS A 1 191 ? -10.958 8.519 33.446 1.00 89.94 191 LYS A C 1
ATOM 1517 O O . LYS A 1 191 ? -10.352 8.252 34.482 1.00 89.94 191 LYS A O 1
ATOM 1522 N N . GLU A 1 192 ? -11.878 9.478 33.378 1.00 86.94 192 GLU A N 1
ATOM 1523 C CA . GLU A 1 192 ? -12.291 10.291 34.532 1.00 86.94 192 GLU A CA 1
ATOM 1524 C C . GLU A 1 192 ? -12.900 9.445 35.658 1.00 86.94 192 GLU A C 1
ATOM 1526 O O . GLU A 1 192 ? -12.577 9.644 36.828 1.00 86.94 192 GLU A O 1
ATOM 1531 N N . LEU A 1 193 ? -13.755 8.473 35.322 1.00 83.31 193 LEU A N 1
ATOM 1532 C CA . LEU A 1 193 ? -14.337 7.545 36.296 1.00 83.31 193 LEU A CA 1
ATOM 1533 C C . LEU A 1 193 ? -13.254 6.730 37.008 1.00 83.31 193 LEU A C 1
ATOM 1535 O O . LEU A 1 193 ? -13.290 6.601 38.230 1.00 83.31 193 LEU A O 1
ATOM 1539 N N . SER A 1 194 ? -12.253 6.254 36.265 1.00 79.56 194 SER A N 1
ATOM 1540 C CA . SER A 1 194 ? -11.117 5.520 36.830 1.00 79.56 194 SER A CA 1
ATOM 1541 C C . SER A 1 194 ? -10.264 6.379 37.774 1.00 79.56 194 SER A C 1
ATOM 1543 O O . SER A 1 194 ? -9.724 5.869 38.753 1.00 79.56 194 SER A O 1
ATOM 1545 N N . GLN A 1 195 ? -10.158 7.685 37.508 1.00 82.50 195 GLN A N 1
ATOM 1546 C CA . GLN A 1 195 ? -9.441 8.632 38.365 1.00 82.50 195 GLN A CA 1
ATOM 1547 C C . GLN A 1 195 ? -10.237 8.927 39.639 1.00 82.50 195 GLN A C 1
ATOM 1549 O O . GLN A 1 195 ? -9.702 8.789 40.735 1.00 82.50 195 GLN A O 1
ATOM 1554 N N . LYS A 1 196 ? -11.540 9.208 39.512 1.00 77.31 196 LYS A N 1
ATOM 1555 C CA . LYS A 1 196 ? -12.437 9.418 40.660 1.00 77.31 196 LYS A CA 1
ATOM 1556 C C . LYS A 1 196 ? -12.559 8.185 41.557 1.00 77.31 196 LYS A C 1
ATOM 1558 O O . LYS A 1 196 ? -12.730 8.323 42.765 1.00 77.31 196 LYS A O 1
ATOM 1563 N N . ALA A 1 197 ? -12.479 6.983 40.987 1.00 70.75 197 ALA A N 1
ATOM 1564 C CA . ALA A 1 197 ? -12.464 5.742 41.758 1.00 70.75 197 ALA A CA 1
ATOM 1565 C C . ALA A 1 197 ? -11.176 5.589 42.587 1.00 70.75 197 ALA A C 1
ATOM 1567 O O . ALA A 1 197 ? -11.246 5.102 43.712 1.00 70.75 197 ALA A O 1
ATOM 1568 N N . LYS A 1 198 ? -10.027 6.046 42.066 1.00 70.12 198 LYS A N 1
ATOM 1569 C CA . LYS A 1 198 ? -8.744 6.051 42.790 1.00 70.12 198 LYS A CA 1
ATOM 1570 C C . LYS A 1 198 ? -8.690 7.101 43.900 1.00 70.12 198 LYS A C 1
ATOM 1572 O O . LYS A 1 198 ? -8.089 6.838 44.927 1.00 70.12 198 LYS A O 1
ATOM 1577 N N . GLU A 1 199 ? -9.336 8.253 43.726 1.00 64.38 199 GLU A N 1
ATOM 1578 C CA . GLU A 1 199 ? -9.404 9.297 44.765 1.00 64.38 199 GLU A CA 1
ATOM 1579 C C . GLU A 1 199 ? -10.340 8.951 45.936 1.00 64.38 199 GLU A C 1
ATOM 1581 O O . GLU A 1 199 ? -10.198 9.510 47.018 1.00 64.38 199 GLU A O 1
ATOM 1586 N N . LYS A 1 200 ? -11.311 8.047 45.743 1.00 60.28 200 LYS A N 1
ATOM 1587 C CA . LYS A 1 200 ? -12.284 7.653 46.780 1.00 60.28 200 LYS A CA 1
ATOM 1588 C C . LYS A 1 200 ? -11.917 6.388 47.566 1.00 60.28 200 LYS A C 1
ATOM 1590 O O . LYS A 1 200 ? -12.715 5.969 48.403 1.00 60.28 200 LYS A O 1
ATOM 1595 N N . GLN A 1 201 ? -10.764 5.775 47.307 1.00 45.97 201 GLN A N 1
ATOM 1596 C CA . GLN A 1 201 ? -10.219 4.715 48.158 1.00 45.97 201 GLN A CA 1
ATOM 1597 C C . GLN A 1 201 ? -9.169 5.327 49.102 1.00 45.97 201 GLN A C 1
ATOM 1599 O O . GLN A 1 201 ? -8.074 5.622 48.624 1.00 45.97 201 GLN A O 1
ATOM 1604 N N . PRO A 1 202 ? -9.501 5.587 50.384 1.00 48.66 202 PRO A N 1
ATOM 1605 C CA . PRO A 1 202 ? -8.501 5.878 51.410 1.00 48.66 202 PRO A CA 1
ATOM 1606 C C . PRO A 1 202 ? -7.650 4.644 51.737 1.00 48.66 202 PRO A C 1
ATOM 1608 O O . PRO A 1 202 ? -8.172 3.509 51.609 1.00 48.66 202 PRO A O 1
#